Protein AF-0000000076978842 (afdb_homodimer)

Organism: Strigamia maritima (NCBI:txid126957)

Secondary structure (DSSP, 8-state):
-TTEEEEE-SSEEEEE-TT------TTPBPPSS-EEEEEEPPPTTEEEEEEEE-TTT-EEEBSB-SS--TT------SEEE-TT-EESSSS---EE-BS----EEE--SSEEEEEE--SS--B--EEEEEEEEEEPP-/-TTEEEEE-SSEEEEE-TT--S---TTPBPPSS-EEEEEEPPPTTEEEEEEEE-TTT-EEEBSB-SS--TT------SEEE-TT-EESSSS---EE-BS----EEE--SSEEEEEE--SS--B--EEEEEEEEEEPP-

Foldseek 3Di:
DPQAPAEAEDQKDKDWDPPLPLPPPQLDWDDAFDKGKHFYDDDPQFQKKKKFADPPRWWAAFQEASPDDPPDDRPLQFWKFAPQKDAVDDDDDRTDHGTDDGIIMHRDPPGMMITGHHHDIGTDSTTMIMMHTHGDDD/DPQAPAEAEDQKDKDWDPPLPLPPPQLDWDDAFDKGKHFYDDDPQFQKKKKFADPPRWWAAFQEASPDDPPDDRPLQFWKFAPQKDAVDDDDDRTDHGTDDGIIMHRDPPGMMIGGHHHDIGTDSTTMIMMHTHGDDD

Radius of gyration: 18.62 Å; Cα contacts (8 Å, |Δi|>4): 747; chains: 2; bounding box: 42×53×45 Å

Solvent-accessible surface area (backbone atoms only — not comparable to full-atom values): 14654 Å² total; per-residue (Å²): 113,81,43,38,82,38,77,40,74,57,57,55,54,75,48,66,51,80,87,39,58,79,62,81,52,74,82,30,65,36,75,61,61,40,65,32,12,40,32,40,48,77,50,91,68,42,51,30,36,34,37,30,62,37,90,85,78,36,47,45,22,23,36,26,68,74,75,59,50,95,80,64,72,76,80,50,58,22,23,42,33,33,55,66,24,40,37,87,52,88,69,75,48,41,71,44,40,30,64,69,69,70,63,31,40,21,52,42,24,44,45,54,36,35,41,36,21,40,88,66,85,32,14,14,48,33,38,30,31,30,38,35,54,32,63,52,81,129,114,82,43,38,80,38,79,40,73,56,60,56,53,75,48,65,51,80,86,39,58,79,64,77,54,78,81,30,66,36,76,61,62,40,65,30,12,40,30,39,48,76,49,90,66,41,52,31,38,35,36,30,63,36,91,86,77,36,46,44,22,23,36,26,68,75,73,62,51,96,82,63,74,73,80,51,60,22,24,42,33,35,56,65,24,41,37,88,54,88,69,72,47,40,71,42,39,30,64,70,68,68,63,32,40,22,52,42,24,44,44,52,36,36,42,36,22,39,87,67,84,31,15,16,54,32,39,30,30,29,37,36,55,32,64,52,81,129

Nearest PDB structures (foldseek):
  2qqo-assembly3_A  TM=7.251E-01  e=6.998E-05  Homo sapiens
  2qql-assembly1_A  TM=6.660E-01  e=9.804E-05  Homo sapiens
  2qqo-assembly3_B  TM=6.583E-01  e=1.719E-04  Homo sapiens
  7f56-assembly1_E  TM=6.724E-01  e=3.994E-04  Rattus norvegicus
  7f57-assembly1_E  TM=6.443E-01  e=6.621E-04  Rattus norvegicus

Sequence (276 aa):
PSGCLQYHRSITGTLQSFNTDQTANTNVTYPLRLNYGICIRQGYGFCSVQYSLSPDNGYFQMDSLINATENATISCDDSLIIPKASPQTTTSEDRYCGTNFPVITSPAHPFAVYVTSDDDPQGGRGFRLNFLQMPCRQPSGCLQYHRSITGTLQSFNTDQTANTNVTYPLRLNYGICIRQGYGFCSVQYSLSPDNGYFQMDSLINATENATISCDDSLIIPKASPQTTTSEDRYCGTNFPVITSPAHPFAVYVTSDDDPQGGRGFRLNFLQMPCRQ

InterPro domains:
  IPR000859 CUB domain [PS01180] (4-134)
  IPR035914 Spermadhesin, CUB domain superfamily [G3DSA:2.60.120.290] (1-132)
  IPR035914 Spermadhesin, CUB domain superfamily [SSF49854] (3-136)
  IPR058698 CUB domain, metazoa [PF26080] (1-133)

pLDDT: mean 83.33, std 15.29, range [45.16, 98.25]

Structure (mmCIF, N/CA/C/O backbone):
data_AF-0000000076978842-model_v1
#
loop_
_entity.id
_entity.type
_entity.pdbx_description
1 polymer 'CUB domain-containing protein'
#
loop_
_atom_site.group_PDB
_atom_site.id
_atom_site.type_symbol
_atom_site.label_atom_id
_atom_site.label_alt_id
_atom_site.label_comp_id
_atom_site.label_asym_id
_atom_site.label_entity_id
_atom_site.label_seq_id
_atom_site.pdbx_PDB_ins_code
_atom_site.Cartn_x
_atom_site.Cartn_y
_atom_site.Cartn_z
_atom_site.occupancy
_atom_site.B_iso_or_equiv
_atom_site.auth_seq_id
_atom_site.auth_comp_id
_atom_site.auth_asym_id
_atom_site.auth_atom_id
_atom_site.pdbx_PDB_model_num
ATOM 1 N N . PRO A 1 1 ? 14.812 3.115 3.547 1 55.88 1 PRO A N 1
ATOM 2 C CA . PRO A 1 1 ? 14.789 2.58 2.184 1 55.88 1 PRO A CA 1
ATOM 3 C C . PRO A 1 1 ? 14.352 3.615 1.149 1 55.88 1 PRO A C 1
ATOM 5 O O . PRO A 1 1 ? 13.633 4.559 1.481 1 55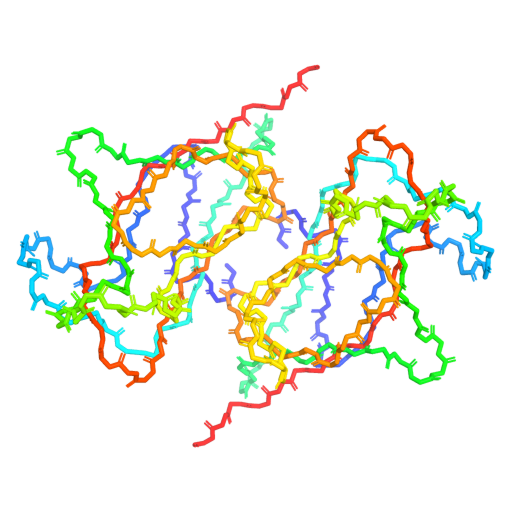.88 1 PRO A O 1
ATOM 8 N N . SER A 1 2 ? 14.711 3.611 -0.014 1 67.75 2 SER A N 1
ATOM 9 C CA . SER A 1 2 ? 14.344 4.578 -1.045 1 67.75 2 SER A CA 1
ATOM 10 C C . SER A 1 2 ? 12.836 4.695 -1.185 1 67.75 2 SER A C 1
ATOM 12 O O . SER A 1 2 ? 12.125 3.688 -1.174 1 67.75 2 SER A O 1
ATOM 14 N N . GLY A 1 3 ? 12.281 5.934 -1.049 1 77.44 3 GLY A N 1
ATOM 15 C CA . GLY A 1 3 ? 10.875 6.262 -1.243 1 77.44 3 GLY A CA 1
ATOM 16 C C . GLY A 1 3 ? 10.148 6.559 0.054 1 77.44 3 GLY A C 1
ATOM 17 O O . GLY A 1 3 ? 9.055 7.125 0.043 1 77.44 3 GLY A O 1
ATOM 18 N N . CYS A 1 4 ? 10.859 6.129 1.166 1 88 4 CYS A N 1
ATOM 19 C CA . CYS A 1 4 ? 10.281 6.48 2.461 1 88 4 CYS A CA 1
ATOM 20 C C . CYS A 1 4 ? 10.766 7.852 2.916 1 88 4 CYS A C 1
ATOM 22 O O . CYS A 1 4 ? 11.836 7.977 3.504 1 88 4 CYS A O 1
ATOM 24 N N . LEU A 1 5 ? 9.945 8.805 2.746 1 89.94 5 LEU A N 1
ATOM 25 C CA . LEU A 1 5 ? 10.344 10.156 3.148 1 89.94 5 LEU A CA 1
ATOM 26 C C . LEU A 1 5 ? 10.445 10.258 4.664 1 89.94 5 LEU A C 1
ATOM 28 O O . LEU A 1 5 ? 11.133 11.133 5.188 1 89.94 5 LEU A O 1
ATOM 32 N N . GLN A 1 6 ? 9.648 9.461 5.289 1 90.75 6 GLN A N 1
ATOM 33 C CA . GLN A 1 6 ? 9.742 9.281 6.734 1 90.75 6 GLN A CA 1
ATOM 34 C C . GLN A 1 6 ? 9.977 7.82 7.102 1 90.75 6 GLN A C 1
ATOM 36 O O . GLN A 1 6 ? 9.398 6.922 6.48 1 90.75 6 GLN A O 1
ATOM 41 N N . TYR A 1 7 ? 10.867 7.648 8.148 1 93.75 7 TYR A N 1
ATOM 42 C CA . TYR A 1 7 ? 11.133 6.301 8.633 1 93.75 7 TYR A CA 1
ATOM 43 C C . TYR A 1 7 ? 11.148 6.266 10.156 1 93.75 7 TYR A C 1
ATOM 45 O O . TYR A 1 7 ? 12.039 6.832 10.797 1 93.75 7 TYR A O 1
ATOM 53 N N . HIS A 1 8 ? 10.211 5.535 10.68 1 95.69 8 HIS A N 1
ATOM 54 C CA . HIS A 1 8 ? 10.086 5.434 12.125 1 95.69 8 HIS A CA 1
ATOM 55 C C . HIS A 1 8 ? 10.68 4.125 12.641 1 95.69 8 HIS A C 1
ATOM 57 O O . HIS A 1 8 ? 10.43 3.061 12.078 1 95.69 8 HIS A O 1
ATOM 63 N N . ARG A 1 9 ? 11.305 4.172 13.75 1 95.69 9 ARG A N 1
ATOM 64 C CA . ARG A 1 9 ? 11.969 2.979 14.258 1 95.69 9 ARG A CA 1
ATOM 65 C C . ARG A 1 9 ? 11.328 2.51 15.562 1 95.69 9 ARG A C 1
ATOM 67 O O . ARG A 1 9 ? 11.555 1.382 16 1 95.69 9 ARG A O 1
ATOM 74 N N . SER A 1 10 ? 10.555 3.412 16.125 1 96.69 10 SER A N 1
ATOM 75 C CA . SER A 1 10 ? 9.898 3.078 17.391 1 96.69 10 SER A CA 1
ATOM 76 C C . SER A 1 10 ? 8.664 2.217 17.172 1 96.69 10 SER A C 1
ATOM 78 O O . SER A 1 10 ? 8.117 2.182 16.062 1 96.69 10 SER A O 1
ATOM 80 N N . ILE A 1 11 ? 8.25 1.546 18.25 1 97.56 11 ILE A N 1
ATOM 81 C CA . ILE A 1 11 ? 7.074 0.686 18.141 1 97.56 11 ILE A CA 1
ATOM 82 C C . ILE A 1 11 ? 5.809 1.534 18.203 1 97.56 11 ILE A C 1
ATOM 84 O O . ILE A 1 11 ? 4.715 1.052 17.891 1 97.56 11 ILE A O 1
ATOM 88 N N . THR A 1 12 ? 5.961 2.715 18.766 1 97.5 12 THR A N 1
ATOM 89 C CA . THR A 1 12 ? 4.867 3.678 18.781 1 97.5 12 THR A CA 1
ATOM 90 C C . THR A 1 12 ? 5.367 5.074 18.422 1 97.5 12 THR A C 1
ATOM 92 O O . THR A 1 12 ? 6.566 5.352 18.5 1 97.5 12 THR A O 1
ATOM 95 N N . GLY A 1 13 ? 4.488 5.879 17.906 1 96.5 13 GLY A N 1
ATOM 96 C CA . GLY A 1 13 ? 4.855 7.242 17.562 1 96.5 13 GLY A CA 1
ATOM 97 C C . GLY A 1 13 ? 3.762 7.984 16.812 1 96.5 13 GLY A C 1
ATOM 98 O O . GLY A 1 13 ? 2.58 7.66 16.953 1 96.5 13 GLY A O 1
ATOM 99 N N . THR A 1 14 ? 4.16 9.062 16.188 1 94.5 14 THR A N 1
ATOM 100 C CA . THR A 1 14 ? 3.238 9.914 15.453 1 94.5 14 THR A CA 1
ATOM 101 C C . THR A 1 14 ? 3.639 10 13.984 1 94.5 14 THR A C 1
ATOM 103 O O . THR A 1 14 ? 4.816 10.18 13.664 1 94.5 14 THR A O 1
ATOM 106 N N . LEU A 1 15 ? 2.656 9.789 13.109 1 94.62 15 LEU A N 1
ATOM 107 C CA . LEU A 1 15 ? 2.822 10.047 11.688 1 94.62 15 LEU A CA 1
ATOM 108 C C . LEU A 1 15 ? 2.23 11.398 11.305 1 94.62 15 LEU A C 1
ATOM 110 O O . LEU A 1 15 ? 1.115 11.734 11.711 1 94.62 15 LEU A O 1
ATOM 114 N N . GLN A 1 16 ? 2.975 12.078 10.531 1 92 16 GLN A N 1
ATOM 115 C CA . GLN A 1 16 ? 2.475 13.383 10.102 1 92 16 GLN A CA 1
ATOM 116 C C . GLN A 1 16 ? 2.768 13.625 8.625 1 92 16 GLN A C 1
ATOM 118 O O . GLN A 1 16 ? 3.855 13.305 8.141 1 92 16 GLN A O 1
ATOM 123 N N . SER A 1 17 ? 1.745 14.156 7.961 1 91.75 17 SER A N 1
ATOM 124 C CA . SER A 1 17 ? 1.996 14.562 6.582 1 91.75 17 SER A CA 1
ATOM 125 C C . SER A 1 17 ? 2.859 15.82 6.52 1 91.75 17 SER A C 1
ATOM 127 O O . SER A 1 17 ? 3.09 16.469 7.539 1 91.75 17 SER A O 1
ATOM 129 N N . PHE A 1 18 ? 3.43 16.078 5.25 1 79.38 18 PHE A N 1
ATOM 130 C CA . PHE A 1 18 ? 4.23 17.281 5.07 1 79.38 18 PHE A CA 1
ATOM 131 C C . PHE A 1 18 ? 3.354 18.531 5.145 1 79.38 18 PHE A C 1
ATOM 133 O O . PHE A 1 18 ? 2.164 18.469 4.832 1 79.38 18 PHE A O 1
ATOM 140 N N . ASN A 1 19 ? 4.125 19.766 5.363 1 61.84 19 ASN A N 1
ATOM 141 C CA . ASN A 1 19 ? 3.705 21.156 5.27 1 61.84 19 ASN A CA 1
ATOM 142 C C . ASN A 1 19 ? 2.506 21.453 6.172 1 61.84 19 ASN A C 1
ATOM 144 O O . ASN A 1 19 ? 1.794 22.438 5.965 1 61.84 19 ASN A O 1
ATOM 148 N N . THR A 1 20 ? 2.172 20.438 6.832 1 55.78 20 THR A N 1
ATOM 149 C CA . THR A 1 20 ? 1.006 20.828 7.617 1 55.78 20 THR A CA 1
ATOM 150 C C . THR A 1 20 ? 1.394 21.812 8.703 1 55.78 20 THR A C 1
ATOM 152 O O . THR A 1 20 ? 2.176 21.5 9.602 1 55.78 20 THR A O 1
ATOM 155 N N . ASP A 1 21 ? 1.592 23 8.195 1 55.72 21 ASP A N 1
ATOM 156 C CA . ASP A 1 21 ? 1.629 23.984 9.273 1 55.72 21 ASP A CA 1
ATOM 157 C C . ASP A 1 21 ? 0.464 23.781 10.242 1 55.72 21 ASP A C 1
ATOM 159 O O . ASP A 1 21 ? -0.682 23.625 9.82 1 55.72 21 ASP A O 1
ATOM 163 N N . GLN A 1 22 ? 0.837 23.141 11.289 1 54.31 22 GLN A N 1
ATOM 164 C CA . GLN A 1 22 ? -0.079 22.875 12.391 1 54.31 22 GLN A CA 1
ATOM 165 C C . GLN A 1 22 ? -1.112 23.984 12.531 1 54.31 22 GLN A C 1
ATOM 167 O O . GLN A 1 22 ? -2.049 23.875 13.328 1 54.31 22 GLN A O 1
ATOM 172 N N . THR A 1 23 ? -0.847 24.953 11.727 1 55.22 23 THR A N 1
ATOM 173 C CA . THR A 1 23 ? -1.855 25.938 12.102 1 55.22 23 THR A CA 1
ATOM 174 C C . THR A 1 23 ? -3.223 25.547 11.547 1 55.22 23 THR A C 1
ATOM 176 O O . THR A 1 23 ? -3.318 24.969 10.461 1 55.22 23 THR A O 1
ATOM 179 N N . ALA A 1 24 ? -4.109 25.328 12.453 1 54.69 24 ALA A N 1
ATOM 180 C CA . ALA A 1 24 ? -5.512 24.922 12.5 1 54.69 24 ALA A CA 1
ATOM 181 C C . ALA A 1 24 ? -6.309 25.578 11.383 1 54.69 24 ALA A C 1
ATOM 183 O O . ALA A 1 24 ? -7.539 25.641 11.438 1 54.69 24 ALA A O 1
ATOM 184 N N . ASN A 1 25 ? -5.559 26.172 10.359 1 55.47 25 ASN A N 1
ATOM 185 C CA . ASN A 1 25 ? -6.543 26.797 9.477 1 55.47 25 ASN A CA 1
ATOM 186 C C . ASN A 1 25 ? -7.117 25.797 8.484 1 55.47 25 ASN A C 1
ATOM 188 O O . ASN A 1 25 ? -6.375 25.172 7.727 1 55.47 25 ASN A O 1
ATOM 192 N N . THR A 1 26 ? -8.297 25.375 8.664 1 56.69 26 THR A N 1
ATOM 193 C CA . THR A 1 26 ? -9.125 24.469 7.887 1 56.69 26 THR A CA 1
ATOM 194 C C . THR A 1 26 ? -9.227 24.922 6.434 1 56.69 26 THR A C 1
ATOM 196 O O . THR A 1 26 ? -9.656 24.156 5.566 1 56.69 26 THR A O 1
ATOM 199 N N . ASN A 1 27 ? -8.805 26.078 6.168 1 64 27 ASN A N 1
ATOM 200 C CA . ASN A 1 27 ? -9.008 26.594 4.82 1 64 27 ASN A CA 1
ATOM 201 C C . ASN A 1 27 ? -7.707 26.594 4.023 1 64 27 ASN A C 1
ATOM 203 O O . ASN A 1 27 ? -7.516 27.438 3.135 1 64 27 ASN A O 1
ATOM 207 N N . VAL A 1 28 ? -6.93 25.75 4.375 1 74.94 28 VAL A N 1
ATOM 208 C CA . VAL A 1 28 ? -5.66 25.75 3.66 1 74.94 28 VAL A CA 1
ATOM 209 C C . VAL A 1 28 ? -5.668 24.672 2.582 1 74.94 28 VAL A C 1
ATOM 211 O O . VAL A 1 28 ? -6.359 23.656 2.717 1 74.94 28 VAL A O 1
ATOM 214 N N . THR A 1 29 ? -5.023 25.016 1.491 1 82.44 29 THR A N 1
ATOM 215 C CA . THR A 1 29 ? -4.859 24.062 0.397 1 82.44 29 THR A CA 1
ATOM 216 C C . THR A 1 29 ? -3.752 23.062 0.71 1 82.44 29 THR A C 1
ATOM 218 O O . THR A 1 29 ? -2.691 23.438 1.212 1 82.44 29 THR A O 1
ATOM 221 N N . TYR A 1 30 ? -4.055 21.891 0.478 1 87.38 30 TYR A N 1
ATOM 222 C CA . TYR A 1 30 ? -3.041 20.844 0.658 1 87.38 30 TYR A CA 1
ATOM 223 C C . TYR A 1 30 ? -2.01 20.891 -0.465 1 87.38 30 TYR A C 1
ATOM 225 O O . TYR A 1 30 ? -2.354 21.141 -1.622 1 87.38 30 TYR A O 1
ATOM 233 N N . PRO A 1 31 ? -0.677 20.672 -0.107 1 88.19 31 PRO A N 1
ATOM 234 C CA . PRO A 1 31 ? 0.344 20.688 -1.157 1 88.19 31 PRO A CA 1
ATOM 235 C C . PRO A 1 31 ? 0.015 19.75 -2.312 1 88.19 31 PRO A C 1
ATOM 237 O O . PRO A 1 31 ? -0.596 18.688 -2.102 1 88.19 31 PRO A O 1
ATOM 240 N N . LEU A 1 32 ? 0.424 20.125 -3.467 1 87.88 32 LEU A N 1
ATOM 241 C CA . LEU A 1 32 ? 0.065 19.406 -4.684 1 87.88 32 LEU A CA 1
ATOM 242 C C . LEU A 1 32 ? 1.151 18.406 -5.059 1 87.88 32 LEU A C 1
ATOM 244 O O . LEU A 1 32 ? 2.312 18.562 -4.676 1 87.88 32 LEU A O 1
ATOM 248 N N . ARG A 1 33 ? 0.743 17.344 -5.703 1 89.69 33 ARG A N 1
ATOM 249 C CA . ARG A 1 33 ? 1.6 16.375 -6.383 1 89.69 33 ARG A CA 1
ATOM 250 C C . ARG A 1 33 ? 2.527 15.68 -5.398 1 89.69 33 ARG A C 1
ATOM 252 O O . ARG A 1 33 ? 3.719 15.516 -5.664 1 89.69 33 ARG A O 1
ATOM 259 N N . LEU A 1 34 ? 2.021 15.445 -4.246 1 90.44 34 LEU A N 1
ATOM 260 C CA . LEU A 1 34 ? 2.787 14.648 -3.291 1 90.44 34 LEU A CA 1
ATOM 261 C C . LEU A 1 34 ? 2.664 13.164 -3.602 1 90.44 34 LEU A C 1
ATOM 263 O O . LEU A 1 34 ? 1.611 12.703 -4.051 1 90.44 34 LEU A O 1
ATOM 267 N N . ASN A 1 35 ? 3.732 12.453 -3.459 1 91.12 35 ASN A N 1
ATOM 268 C CA . ASN A 1 35 ? 3.828 11 -3.619 1 91.12 35 ASN A CA 1
ATOM 269 C C . ASN A 1 35 ? 4.988 10.422 -2.814 1 91.12 35 ASN A C 1
ATOM 271 O O . ASN A 1 35 ? 6.129 10.422 -3.281 1 91.12 35 ASN A O 1
ATOM 275 N N . TYR A 1 36 ? 4.652 9.961 -1.671 1 92.88 36 TYR A N 1
ATOM 276 C CA . TYR A 1 36 ? 5.715 9.43 -0.825 1 92.88 36 TYR A CA 1
ATOM 277 C C . TYR A 1 36 ? 5.164 8.414 0.173 1 92.88 36 TYR A C 1
ATOM 279 O O . TYR A 1 36 ? 3.953 8.352 0.394 1 92.88 36 TYR A O 1
ATOM 287 N N . GLY A 1 37 ? 6.098 7.672 0.734 1 94.5 37 GLY A N 1
ATOM 288 C CA . GLY A 1 37 ? 5.746 6.707 1.766 1 94.5 37 GLY A CA 1
ATOM 289 C C . GLY A 1 37 ? 6.293 7.074 3.133 1 94.5 37 GLY A C 1
ATOM 290 O O . GLY A 1 37 ? 7.289 7.793 3.24 1 94.5 37 GLY A O 1
ATOM 291 N N . ILE A 1 38 ? 5.562 6.711 4.055 1 95.69 38 ILE A N 1
ATOM 292 C CA . ILE A 1 38 ? 6.027 6.691 5.438 1 95.69 38 ILE A CA 1
ATOM 293 C C . ILE A 1 38 ? 6.219 5.246 5.895 1 95.69 38 ILE A C 1
ATOM 295 O O . ILE A 1 38 ? 5.273 4.453 5.887 1 95.69 38 ILE A O 1
ATOM 299 N N . CYS A 1 39 ? 7.383 4.973 6.277 1 95.25 39 CYS A N 1
ATOM 300 C CA . CYS A 1 39 ? 7.719 3.596 6.621 1 95.25 39 CYS A CA 1
ATOM 301 C C . CYS A 1 39 ? 7.977 3.451 8.117 1 95.25 39 CYS A C 1
ATOM 303 O O . CYS A 1 39 ? 8.445 4.387 8.758 1 95.25 39 CYS A O 1
ATOM 305 N N . ILE A 1 40 ? 7.609 2.332 8.617 1 95.75 40 ILE A N 1
ATOM 306 C CA . ILE A 1 40 ? 7.824 1.983 10.016 1 95.75 40 ILE A CA 1
ATOM 307 C C . ILE A 1 40 ? 8.633 0.693 10.109 1 95.75 40 ILE A C 1
ATOM 309 O O . ILE A 1 40 ? 8.258 -0.327 9.523 1 95.75 40 ILE A O 1
ATOM 313 N N . ARG A 1 41 ? 9.703 0.777 10.82 1 94.31 41 ARG A N 1
ATOM 314 C CA . ARG A 1 41 ? 10.461 -0.443 11.07 1 94.31 41 ARG A CA 1
ATOM 315 C C . ARG A 1 41 ? 9.672 -1.417 11.93 1 94.31 41 ARG A C 1
ATOM 317 O O . ARG A 1 41 ? 9.195 -1.054 13.016 1 94.31 41 ARG A O 1
ATOM 324 N N . GLN A 1 42 ? 9.562 -2.592 11.453 1 94.12 42 GLN A N 1
ATOM 325 C CA . GLN A 1 42 ? 8.859 -3.6 12.242 1 94.12 42 GLN A CA 1
ATOM 326 C C . GLN A 1 42 ? 9.703 -4.059 13.422 1 94.12 42 GLN A C 1
ATOM 328 O O . GLN A 1 42 ? 10.836 -4.512 13.242 1 94.12 42 GLN A O 1
ATOM 333 N N . GLY A 1 43 ? 9.094 -3.92 14.578 1 94.56 43 GLY A N 1
ATOM 334 C CA . GLY A 1 43 ? 9.734 -4.496 15.75 1 94.56 43 GLY A CA 1
ATOM 335 C C . GLY A 1 43 ? 9.609 -6.004 15.82 1 94.56 43 GLY A C 1
ATOM 336 O O . GLY A 1 43 ? 8.688 -6.582 15.234 1 94.56 43 GLY A O 1
ATOM 337 N N . TYR A 1 44 ? 10.578 -6.594 16.516 1 93.25 44 TYR A N 1
ATOM 338 C CA . TYR A 1 44 ? 10.469 -8.031 16.734 1 93.25 44 TYR A CA 1
ATOM 339 C C . TYR A 1 44 ? 9.203 -8.383 17.5 1 93.25 44 TYR A C 1
ATOM 341 O O . TYR A 1 44 ? 8.883 -7.742 18.516 1 93.25 44 TYR A O 1
ATOM 349 N N . GLY A 1 45 ? 8.477 -9.32 17.031 1 93.94 45 GLY A N 1
ATOM 350 C CA . GLY A 1 45 ? 7.289 -9.805 17.719 1 93.94 45 GLY A CA 1
ATOM 351 C C . GLY A 1 45 ? 6.051 -8.977 17.422 1 93.94 45 GLY A C 1
ATOM 352 O O . GLY A 1 45 ? 4.992 -9.203 18.016 1 93.94 45 GLY A O 1
ATOM 353 N N . PHE A 1 46 ? 6.152 -8.047 16.609 1 95.5 46 PHE A N 1
ATOM 354 C CA . PHE A 1 46 ? 5.008 -7.223 16.234 1 95.5 46 PHE A CA 1
ATOM 355 C C . PHE A 1 46 ? 4.535 -7.551 14.82 1 95.5 46 PHE A C 1
ATOM 357 O O . PHE A 1 46 ? 5.352 -7.73 13.914 1 95.5 46 PHE A O 1
ATOM 364 N N . CYS A 1 47 ? 3.154 -7.617 14.555 1 93.19 47 CYS A N 1
ATOM 365 C CA . CYS A 1 47 ? 2.684 -8.18 13.297 1 93.19 47 CYS A CA 1
ATOM 366 C C . CYS A 1 47 ? 1.656 -7.258 12.641 1 93.19 47 CYS A C 1
ATOM 368 O O . CYS A 1 47 ? 1.175 -7.539 11.547 1 93.19 47 CYS A O 1
ATOM 370 N N . SER A 1 48 ? 1.286 -6.188 13.289 1 95.06 48 SER A N 1
ATOM 371 C CA . SER A 1 48 ? 0.367 -5.211 12.711 1 95.06 48 SER A CA 1
ATOM 372 C C . SER A 1 48 ? 0.581 -3.826 13.312 1 95.06 48 SER A C 1
ATOM 374 O O . SER A 1 48 ? 1.327 -3.672 14.281 1 95.06 48 SER A O 1
ATOM 376 N N . VAL A 1 49 ? 0.032 -2.836 12.625 1 96.69 49 VAL A N 1
ATOM 377 C CA . VAL A 1 49 ? 0.107 -1.461 13.109 1 96.69 49 VAL A CA 1
ATOM 378 C C . VAL A 1 49 ? -1.3 -0.879 13.227 1 96.69 49 VAL A C 1
ATOM 380 O O . VAL A 1 49 ? -2.123 -1.035 12.328 1 96.69 49 VAL A O 1
ATOM 383 N N . GLN A 1 50 ? -1.569 -0.317 14.352 1 96.69 50 GLN A N 1
ATOM 384 C CA . GLN A 1 50 ? -2.801 0.443 14.547 1 96.69 50 GLN A CA 1
ATOM 385 C C . GLN A 1 50 ? -2.562 1.937 14.344 1 96.69 50 GLN A C 1
ATOM 387 O O . GLN A 1 50 ? -1.563 2.48 14.82 1 96.69 50 GLN A O 1
ATOM 392 N N . TYR A 1 51 ? -3.416 2.557 13.586 1 96.75 51 TYR A N 1
ATOM 393 C CA . TYR A 1 51 ? -3.402 3.996 13.352 1 96.75 51 TYR A CA 1
ATOM 394 C C . TYR A 1 51 ? -4.641 4.66 13.938 1 96.75 51 TYR A C 1
ATOM 396 O O . TYR A 1 51 ? -5.75 4.129 13.828 1 96.75 51 TYR A O 1
ATOM 404 N N . SER A 1 52 ? -4.434 5.777 14.539 1 96.25 52 SER A N 1
ATOM 405 C CA . SER A 1 52 ? -5.555 6.473 15.156 1 96.25 52 SER A CA 1
ATOM 406 C C . SER A 1 52 ? -5.262 7.961 15.32 1 96.25 52 SER A C 1
ATOM 408 O O . SER A 1 52 ? -4.105 8.383 15.281 1 96.25 52 SER A O 1
ATOM 410 N N . LEU A 1 53 ? -6.387 8.656 15.453 1 95 53 LEU A N 1
ATOM 411 C CA . LEU A 1 53 ? -6.219 10.062 15.797 1 95 53 LEU A CA 1
ATOM 412 C C . LEU A 1 53 ? -5.77 10.227 17.25 1 95 53 LEU A C 1
ATOM 414 O O . LEU A 1 53 ? -6.305 9.562 18.141 1 95 53 LEU A O 1
ATOM 418 N N . SER A 1 54 ? -4.668 11.031 17.359 1 87.88 54 SER A N 1
ATOM 419 C CA . SER A 1 54 ? -4.316 11.359 18.734 1 87.88 54 SER A CA 1
ATOM 420 C C . SER A 1 54 ? -5.422 12.172 19.406 1 87.88 54 SER A C 1
ATOM 422 O O . SER A 1 54 ? -5.961 13.109 18.828 1 87.88 54 SER A O 1
ATOM 424 N N . PRO A 1 55 ? -5.707 11.828 20.656 1 86 55 PRO A N 1
ATOM 425 C CA . PRO A 1 55 ? -6.734 12.594 21.359 1 86 55 PRO A CA 1
ATOM 426 C C . PRO A 1 55 ? -6.32 14.039 21.625 1 86 55 PRO A C 1
ATOM 428 O O . PRO A 1 55 ? -7.176 14.922 21.734 1 86 55 PRO A O 1
ATOM 431 N N . ASP A 1 56 ? -5.074 14.289 21.656 1 87.19 56 ASP A N 1
ATOM 432 C CA . ASP A 1 56 ? -4.578 15.594 22.078 1 87.19 56 ASP A CA 1
ATOM 433 C C . ASP A 1 56 ? -4.422 16.531 20.875 1 87.19 56 ASP A C 1
ATOM 435 O O . ASP A 1 56 ? -4.883 17.672 20.906 1 87.19 56 ASP A O 1
ATOM 439 N N . ASN A 1 57 ? -3.789 16.062 19.844 1 87.38 57 ASN A N 1
ATOM 440 C CA . ASN A 1 57 ? -3.447 16.969 18.766 1 87.38 57 ASN A CA 1
ATOM 441 C C . ASN A 1 57 ? -3.594 16.312 17.391 1 87.38 57 ASN A C 1
ATOM 443 O O . ASN A 1 57 ? -3.049 16.797 16.406 1 87.38 57 ASN A O 1
ATOM 447 N N . GLY A 1 58 ? -4.355 15.273 17.438 1 91.56 58 GLY A N 1
ATOM 448 C CA . GLY A 1 58 ? -4.543 14.586 16.172 1 91.56 58 GLY A CA 1
ATOM 449 C C . GLY A 1 58 ? -5.504 15.297 15.234 1 91.56 58 GLY A C 1
ATOM 450 O O . GLY A 1 58 ? -6.445 15.953 15.688 1 91.56 58 GLY A O 1
ATOM 451 N N . TYR A 1 59 ? -5.305 15.141 13.891 1 90.69 59 TYR A N 1
ATOM 452 C CA . TYR A 1 59 ? -6.227 15.648 12.883 1 90.69 59 TYR A CA 1
ATOM 453 C C . TYR A 1 59 ? -6.082 14.883 11.578 1 90.69 59 TYR A C 1
ATOM 455 O O . TYR A 1 59 ? -5.051 14.25 11.328 1 90.69 59 TYR A O 1
ATOM 463 N N . PHE A 1 60 ? -7.117 14.953 10.859 1 91.81 60 PHE A N 1
ATOM 464 C CA . PHE A 1 60 ? -7.176 14.352 9.539 1 91.81 60 PHE A CA 1
ATOM 465 C C . PHE A 1 60 ? -8.055 15.18 8.602 1 91.81 60 PHE A C 1
ATOM 467 O O . PHE A 1 60 ? -9.25 15.359 8.867 1 91.81 60 PHE A O 1
ATOM 474 N N . GLN A 1 61 ? -7.414 15.688 7.602 1 90.12 61 GLN A N 1
ATOM 475 C CA . GLN A 1 61 ? -8.125 16.438 6.578 1 90.12 61 GLN A CA 1
ATOM 476 C C . GLN A 1 61 ? -7.441 16.312 5.223 1 90.12 61 GLN A C 1
ATOM 478 O O . GLN A 1 61 ? -6.504 17.062 4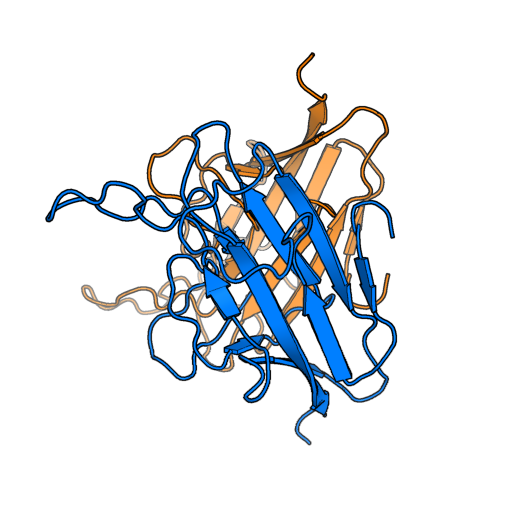.918 1 90.12 61 GLN A O 1
ATOM 483 N N . MET A 1 62 ? -7.918 15.398 4.504 1 89.44 62 MET A N 1
ATOM 484 C CA . MET A 1 62 ? -7.379 15.156 3.17 1 89.44 62 MET A CA 1
ATOM 485 C C . MET A 1 62 ? -8.469 15.281 2.107 1 89.44 62 MET A C 1
ATOM 487 O O . MET A 1 62 ? -9.484 14.594 2.172 1 89.44 62 MET A O 1
ATOM 491 N N . ASP A 1 63 ? -8.227 16.031 1.124 1 87.38 63 ASP A N 1
ATOM 492 C CA . ASP A 1 63 ? -9.172 16.234 0.029 1 87.38 63 ASP A CA 1
ATOM 493 C C . ASP A 1 63 ? -10.5 16.781 0.542 1 87.38 63 ASP A C 1
ATOM 495 O O . ASP A 1 63 ? -11.57 16.25 0.217 1 87.38 63 ASP A O 1
ATOM 499 N N . SER A 1 64 ? -10.391 17.672 1.442 1 75.94 64 SER A N 1
ATOM 500 C CA . SER A 1 64 ? -11.609 18.266 1.981 1 75.94 64 SER A CA 1
ATOM 501 C C . SER A 1 64 ? -12.172 19.312 1.038 1 75.94 64 SER A C 1
ATOM 503 O O . SER A 1 64 ? -11.422 19.984 0.317 1 75.94 64 SER A O 1
ATOM 505 N N . LEU A 1 65 ? -13.484 19.141 0.814 1 63.66 65 LEU A N 1
ATOM 506 C CA . LEU A 1 65 ? -14.148 20.078 -0.084 1 63.66 65 LEU A CA 1
ATOM 507 C C . LEU A 1 65 ? -13.969 21.516 0.397 1 63.66 65 LEU A C 1
ATOM 509 O O . LEU A 1 65 ? -14.203 21.812 1.569 1 63.66 65 LEU A O 1
ATOM 513 N N . ILE A 1 66 ? -13.047 22.375 -0.028 1 56 66 ILE A N 1
ATOM 514 C CA . ILE A 1 66 ? -13.031 23.812 0.291 1 56 66 ILE A CA 1
ATOM 515 C C . ILE A 1 66 ? -14.367 24.438 -0.094 1 56 66 ILE A C 1
ATOM 517 O O . ILE A 1 66 ? -14.906 25.266 0.647 1 56 66 ILE A O 1
ATOM 521 N N . ASN A 1 67 ? -14.844 24.016 -1.376 1 50.72 67 ASN A N 1
ATOM 522 C CA . ASN A 1 67 ? -16.062 24.688 -1.826 1 50.72 67 ASN A CA 1
ATOM 523 C C . ASN A 1 67 ? -17.203 23.688 -2.016 1 50.72 67 ASN A C 1
ATOM 525 O O . ASN A 1 67 ? -17.672 23.5 -3.137 1 50.72 67 ASN A O 1
ATOM 529 N N . ALA A 1 68 ? -17.234 22.906 -1.091 1 48.19 68 ALA A N 1
ATOM 530 C CA . ALA A 1 68 ? -18.156 21.781 -1.285 1 48.19 68 ALA A CA 1
ATOM 531 C C . ALA A 1 68 ? -19.547 22.266 -1.647 1 48.19 68 ALA A C 1
ATOM 533 O O . ALA A 1 68 ? -20.156 23.062 -0.912 1 48.19 68 ALA A O 1
ATOM 534 N N . THR A 1 69 ? -19.703 22.406 -2.844 1 47.38 69 THR A N 1
ATOM 535 C CA . THR A 1 69 ? -21.125 22.359 -3.141 1 47.38 69 THR A CA 1
ATOM 536 C C . THR A 1 69 ? -21.734 21.031 -2.68 1 47.38 69 THR A C 1
ATOM 538 O O . THR A 1 69 ? -21.016 20.016 -2.592 1 47.38 69 THR A O 1
ATOM 541 N N . GLU A 1 70 ? -22.906 21.016 -2.115 1 46.78 70 GLU A N 1
ATOM 542 C CA . GLU A 1 70 ? -23.734 19.984 -1.487 1 46.78 70 GLU A CA 1
ATOM 543 C C . GLU A 1 70 ? -23.438 18.609 -2.072 1 46.78 70 GLU A C 1
ATOM 545 O O . GLU A 1 70 ? -23.5 17.609 -1.365 1 46.78 70 GLU A O 1
ATOM 550 N N . ASN A 1 71 ? -23.266 18.484 -3.373 1 45.16 71 ASN A N 1
ATOM 551 C CA . ASN A 1 71 ? -23.312 17.188 -4.043 1 45.16 71 ASN A CA 1
ATOM 552 C C . ASN A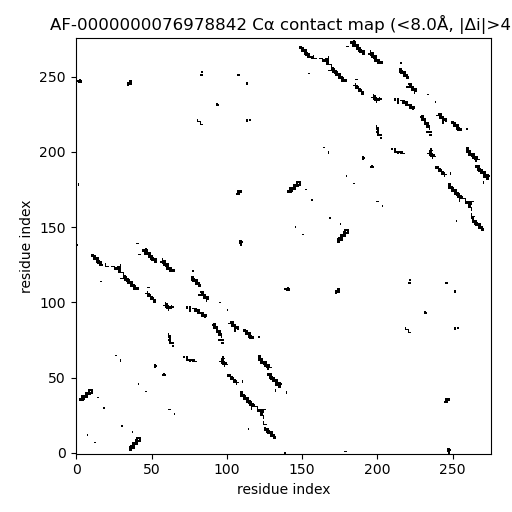 1 71 ? -21.922 16.688 -4.402 1 45.16 71 ASN A C 1
ATOM 554 O O . ASN A 1 71 ? -21.766 15.82 -5.266 1 45.16 71 ASN A O 1
ATOM 558 N N . ALA A 1 72 ? -20.906 17.391 -3.789 1 51.12 72 ALA A N 1
ATOM 559 C CA . ALA A 1 72 ? -19.609 17.078 -4.379 1 51.12 72 ALA A CA 1
ATOM 560 C C . ALA A 1 72 ? -19.047 15.781 -3.805 1 51.12 72 ALA A C 1
ATOM 562 O O . ALA A 1 72 ? -19.094 15.562 -2.594 1 51.12 72 ALA A O 1
ATOM 563 N N . THR A 1 73 ? -18.906 14.742 -4.555 1 57.88 73 THR A N 1
ATOM 564 C CA . THR A 1 73 ? -18.297 13.461 -4.188 1 57.88 73 THR A CA 1
ATOM 565 C C . THR A 1 73 ? -16.797 13.594 -4.016 1 57.88 73 THR A C 1
ATOM 567 O O . THR A 1 73 ? -16.125 14.273 -4.805 1 57.88 73 THR A O 1
ATOM 570 N N . ILE A 1 74 ? -16.359 13.352 -2.832 1 62.56 74 ILE A N 1
ATOM 571 C CA . ILE A 1 74 ? -14.914 13.367 -2.58 1 62.56 74 ILE A CA 1
ATOM 572 C C . ILE A 1 74 ? -14.219 12.383 -3.518 1 62.56 74 ILE A C 1
ATOM 574 O O . ILE A 1 74 ? -14.562 11.195 -3.547 1 62.56 74 ILE A O 1
ATOM 578 N N . SER A 1 75 ? -13.43 12.914 -4.414 1 71.44 75 SER A N 1
ATOM 579 C CA . SER A 1 75 ? -12.711 12.094 -5.383 1 71.44 75 SER A CA 1
ATOM 580 C C . SER A 1 75 ? -11.617 11.273 -4.703 1 71.44 75 SER A C 1
ATOM 582 O O . SER A 1 75 ? -11.18 10.25 -5.238 1 71.44 75 SER A O 1
ATOM 584 N N . CYS A 1 76 ? -11.172 11.766 -3.561 1 82.5 76 CYS A N 1
ATOM 585 C CA . CYS A 1 76 ? -10.133 11.148 -2.754 1 82.5 76 CYS A CA 1
ATOM 586 C C . CYS A 1 76 ? -8.828 11.039 -3.537 1 82.5 76 CYS A C 1
ATOM 588 O O . CYS A 1 76 ? -8.102 10.055 -3.402 1 82.5 76 CYS A O 1
ATOM 590 N N . ASP A 1 77 ? -8.617 12.18 -4.27 1 83.56 77 ASP A N 1
ATOM 591 C CA . ASP A 1 77 ? -7.359 12.25 -5.004 1 83.56 77 ASP A CA 1
ATOM 592 C C . ASP A 1 77 ? -6.195 12.57 -4.07 1 83.56 77 ASP A C 1
ATOM 594 O O . ASP A 1 77 ? -5.062 12.148 -4.312 1 83.56 77 ASP A O 1
ATOM 598 N N . ASP A 1 78 ? -6.488 13.438 -3.117 1 88.25 78 ASP A N 1
ATOM 599 C CA . ASP A 1 78 ? -5.57 13.594 -1.992 1 88.25 78 ASP A CA 1
ATOM 600 C C . ASP A 1 78 ? -5.918 12.633 -0.863 1 88.25 78 ASP A C 1
ATOM 602 O O . ASP A 1 78 ? -7.008 12.695 -0.292 1 88.25 78 ASP A O 1
ATOM 606 N N . SER A 1 79 ? -5 11.664 -0.624 1 91.31 79 SER A N 1
ATOM 607 C CA . SER A 1 79 ? -5.426 10.602 0.283 1 91.31 79 SER A CA 1
ATOM 608 C C . SER A 1 79 ? -4.238 9.992 1.017 1 91.31 79 SER A C 1
ATOM 610 O O . SER A 1 79 ? -3.084 10.242 0.659 1 91.31 79 SER A O 1
ATOM 612 N N . LEU A 1 80 ? -4.605 9.359 2.068 1 93.31 80 LEU A N 1
ATOM 613 C CA . LEU A 1 80 ? -3.738 8.43 2.775 1 93.31 80 LEU A CA 1
ATOM 614 C C . LEU A 1 80 ? -4.113 6.984 2.453 1 93.31 80 LEU A C 1
ATOM 616 O O . LEU A 1 80 ? -5.277 6.594 2.592 1 93.31 80 LEU A O 1
ATOM 620 N N . ILE A 1 81 ? -3.168 6.281 2.008 1 93.38 81 ILE A N 1
ATOM 621 C CA . ILE A 1 81 ? -3.408 4.879 1.678 1 93.38 81 ILE A CA 1
ATOM 622 C C . ILE A 1 81 ? -2.734 3.982 2.715 1 93.38 81 ILE A C 1
ATOM 624 O O . ILE A 1 81 ? -1.526 4.082 2.939 1 93.38 81 ILE A O 1
ATOM 628 N N . ILE A 1 82 ? -3.523 3.145 3.285 1 94.5 82 ILE A N 1
ATOM 629 C CA . ILE A 1 82 ? -3.061 2.139 4.234 1 94.5 82 ILE A CA 1
ATOM 630 C C . ILE A 1 82 ? -3.371 0.743 3.699 1 94.5 82 ILE A C 1
ATOM 632 O O . ILE A 1 82 ? -4.523 0.304 3.721 1 94.5 82 ILE A O 1
ATOM 636 N N . PRO A 1 83 ? -2.303 0.091 3.273 1 92.38 83 PRO A N 1
ATOM 637 C CA . PRO A 1 83 ? -2.572 -1.225 2.688 1 92.38 83 PRO A CA 1
ATOM 638 C C . PRO A 1 83 ? -3.156 -2.211 3.697 1 92.38 83 PRO A C 1
ATOM 640 O O . PRO A 1 83 ? -2.73 -2.242 4.855 1 92.38 83 PRO A O 1
ATOM 643 N N . LYS A 1 84 ? -4.148 -2.99 3.256 1 88.69 84 LYS A N 1
ATOM 644 C CA . LYS A 1 84 ? -4.773 -4.066 4.016 1 88.69 84 LYS A CA 1
ATOM 645 C C . LYS A 1 84 ? -5.434 -3.529 5.285 1 88.69 84 LYS A C 1
ATOM 647 O O . LYS A 1 84 ? -5.395 -4.176 6.332 1 88.69 84 LYS A O 1
ATOM 652 N N . ALA A 1 85 ? -5.867 -2.354 5.07 1 86.25 85 ALA A N 1
ATOM 653 C CA . ALA A 1 85 ? -6.543 -1.727 6.207 1 86.25 85 ALA A CA 1
ATOM 654 C C . ALA A 1 85 ? -7.832 -2.461 6.551 1 86.25 85 ALA A C 1
ATOM 656 O O . ALA A 1 85 ? -8.57 -2.889 5.656 1 86.25 85 ALA A O 1
ATOM 657 N N . SER A 1 86 ? -8.008 -2.822 7.676 1 76.5 86 SER A N 1
ATOM 658 C CA . SER A 1 86 ? -9.258 -3.389 8.18 1 76.5 86 SER A CA 1
ATOM 659 C C . SER A 1 86 ? -9.891 -2.484 9.227 1 76.5 86 SER A C 1
ATOM 661 O O . SER A 1 86 ? -9.469 -2.486 10.391 1 76.5 86 SER A O 1
ATOM 663 N N . PRO A 1 87 ? -10.695 -1.586 8.484 1 58.09 87 PRO A N 1
ATOM 664 C CA . PRO A 1 87 ? -11.414 -0.842 9.523 1 58.09 87 PRO A CA 1
ATOM 665 C C . PRO A 1 87 ? -12.273 -1.741 10.406 1 58.09 87 PRO A C 1
ATOM 667 O O . PRO A 1 87 ? -12.625 -2.854 10 1 58.09 87 PRO A O 1
ATOM 670 N N . GLN A 1 88 ? -12.195 -1.572 11.641 1 54.66 88 GLN A N 1
ATOM 671 C CA . GLN A 1 88 ? -13.156 -2.277 12.492 1 54.66 88 GLN A CA 1
ATOM 672 C C . GLN A 1 88 ? -14.531 -2.338 11.828 1 54.66 88 GLN A C 1
ATOM 674 O O . GLN A 1 88 ? -15.383 -3.129 12.234 1 54.66 88 GLN A O 1
ATOM 679 N N . THR A 1 89 ? -14.594 -1.483 10.82 1 50.03 89 THR A N 1
ATOM 680 C CA . THR A 1 89 ? -15.875 -1.534 10.125 1 50.03 89 THR A CA 1
ATOM 681 C C . THR A 1 89 ? -15.781 -2.414 8.883 1 50.03 89 THR A C 1
ATOM 683 O O . THR A 1 89 ? -14.688 -2.826 8.492 1 50.03 89 THR A O 1
ATOM 686 N N . THR A 1 90 ? -16.859 -2.945 8.289 1 49.44 90 THR A N 1
ATOM 687 C CA . THR A 1 90 ? -17.078 -4.027 7.336 1 49.44 90 THR A CA 1
ATOM 688 C C . THR A 1 90 ? -16.297 -3.797 6.051 1 49.44 90 THR A C 1
ATOM 690 O O . THR A 1 90 ? -15.844 -4.75 5.414 1 49.44 90 THR A O 1
ATOM 693 N N . THR A 1 91 ? -16.281 -2.607 5.441 1 51.22 91 THR A N 1
ATOM 694 C CA . THR A 1 91 ? -15.805 -2.609 4.062 1 51.22 91 THR A CA 1
ATOM 695 C C . THR A 1 91 ? -14.32 -2.285 4 1 51.22 91 THR A C 1
ATOM 697 O O . THR A 1 91 ? -13.867 -1.289 4.57 1 51.22 91 THR A O 1
ATOM 700 N N . SER A 1 92 ? -13.555 -3.271 3.633 1 58.75 92 SER A N 1
ATOM 701 C CA . SER A 1 92 ? -12.117 -3.096 3.486 1 58.75 92 SER A CA 1
ATOM 702 C C . SER A 1 92 ? -11.789 -1.958 2.523 1 58.75 92 SER A C 1
ATOM 704 O O . SER A 1 92 ? -12.242 -1.959 1.377 1 58.75 92 SER A O 1
ATOM 706 N N . GLU A 1 93 ? -11.344 -0.83 3.154 1 74.69 93 GLU A N 1
ATOM 707 C CA . GLU A 1 93 ? -10.867 0.299 2.361 1 74.69 93 GLU A CA 1
ATOM 708 C C . GLU A 1 93 ? -9.391 0.587 2.643 1 74.69 93 GLU A C 1
ATOM 710 O O . GLU A 1 93 ? -8.945 0.507 3.789 1 74.69 93 GLU A O 1
ATOM 715 N N . ASP A 1 94 ? -8.719 0.787 1.57 1 86 94 ASP A N 1
ATOM 716 C CA . ASP A 1 94 ? -7.297 1.062 1.76 1 86 94 ASP A CA 1
ATOM 717 C C . ASP A 1 94 ? -7.004 2.555 1.642 1 86 94 ASP A C 1
ATOM 719 O O . ASP A 1 94 ? -5.961 3.027 2.096 1 86 94 ASP A O 1
ATOM 723 N N . ARG A 1 95 ? -7.984 3.26 1.087 1 87.38 95 ARG A N 1
ATOM 724 C CA . ARG A 1 95 ? -7.758 4.676 0.821 1 87.38 95 ARG A CA 1
ATOM 725 C C . ARG A 1 95 ? -8.625 5.551 1.717 1 87.38 95 ARG A C 1
ATOM 727 O O . ARG A 1 95 ? -9.828 5.316 1.839 1 87.38 95 ARG A O 1
ATOM 734 N N . TYR A 1 96 ? -7.973 6.559 2.355 1 88.62 96 TYR A N 1
ATOM 735 C CA . TYR A 1 96 ? -8.672 7.441 3.281 1 88.62 96 TYR A CA 1
ATOM 736 C C . TYR A 1 96 ? -8.531 8.898 2.859 1 88.62 96 TYR A C 1
ATOM 738 O O . TYR A 1 96 ? -7.438 9.344 2.516 1 88.62 96 TYR A O 1
ATOM 746 N N . CYS A 1 97 ? -9.625 9.562 2.928 1 89.12 97 CYS A N 1
ATOM 747 C CA . CYS A 1 97 ? -9.695 10.992 2.658 1 89.12 97 CYS A CA 1
ATOM 748 C C . CYS A 1 97 ? -10.844 11.641 3.424 1 89.12 97 CYS A C 1
ATOM 750 O O . CYS A 1 97 ? -11.508 10.977 4.223 1 89.12 97 CYS A O 1
ATOM 752 N N . GLY A 1 98 ? -10.945 12.93 3.242 1 88.69 98 GLY A N 1
ATOM 753 C CA . GLY A 1 98 ? -11.953 13.656 3.996 1 88.69 98 GLY A CA 1
ATOM 754 C C . GLY A 1 98 ? -11.461 14.125 5.352 1 88.69 98 GLY A C 1
ATOM 755 O O . GLY A 1 98 ? -10.312 14.539 5.492 1 88.69 98 GLY A O 1
ATOM 756 N N . THR A 1 99 ? -12.461 14.07 6.332 1 88.25 99 THR A N 1
ATOM 757 C CA . THR A 1 99 ? -12.117 14.609 7.637 1 88.25 99 THR A CA 1
ATOM 758 C C . THR A 1 99 ? -12.273 13.555 8.727 1 88.25 99 THR A C 1
ATOM 760 O O . THR A 1 99 ? -11.883 13.773 9.875 1 88.25 99 THR A O 1
ATOM 763 N N . ASN A 1 100 ? -12.805 12.43 8.297 1 86.38 100 ASN A N 1
ATOM 764 C CA . ASN A 1 100 ? -12.984 11.344 9.258 1 86.38 100 ASN A CA 1
ATOM 765 C C . ASN A 1 100 ? -11.906 10.281 9.102 1 86.38 100 ASN A C 1
ATOM 767 O O . ASN A 1 100 ? -11.539 9.906 7.984 1 86.38 100 ASN A O 1
ATOM 771 N N . PHE A 1 101 ? -11.406 9.883 10.25 1 91 101 PHE A N 1
ATOM 772 C CA . PHE A 1 101 ? -10.438 8.797 10.273 1 91 101 PHE A CA 1
ATOM 773 C C . PHE A 1 101 ? -10.719 7.844 11.422 1 91 101 PHE A C 1
ATOM 775 O O . PHE A 1 101 ? -10.523 8.195 12.586 1 91 101 PHE A O 1
ATOM 782 N N . PRO A 1 102 ? -11.125 6.676 11.086 1 91.06 102 PRO A N 1
ATOM 783 C CA . PRO A 1 102 ? -11.367 5.684 12.141 1 91.06 102 PRO A CA 1
ATOM 784 C C . PRO A 1 102 ? -10.078 5.043 12.648 1 91.06 102 PRO A C 1
ATOM 786 O O . PRO A 1 102 ? -9 5.281 12.094 1 91.06 102 PRO A O 1
ATOM 789 N N . VAL A 1 103 ? -10.25 4.328 13.781 1 92.81 103 VAL A N 1
ATOM 790 C CA . VAL A 1 103 ? -9.133 3.494 14.219 1 92.81 103 VAL A CA 1
ATOM 791 C C . VAL A 1 103 ? -8.938 2.336 13.242 1 92.81 103 VAL A C 1
ATOM 793 O O . VAL A 1 103 ? -9.867 1.559 13 1 92.81 103 VAL A O 1
ATOM 796 N N . ILE A 1 104 ? -7.719 2.305 12.688 1 92.69 104 ILE A N 1
ATOM 797 C CA . ILE A 1 104 ? -7.41 1.334 11.648 1 92.69 104 ILE A CA 1
ATOM 798 C C . ILE A 1 104 ? -6.266 0.432 12.102 1 92.69 104 ILE A C 1
ATOM 800 O O . ILE A 1 104 ? -5.285 0.907 12.68 1 92.69 104 ILE A O 1
ATOM 804 N N . THR A 1 105 ? -6.488 -0.893 11.828 1 93.44 105 THR A N 1
ATOM 805 C CA . THR A 1 105 ? -5.367 -1.808 11.992 1 93.44 105 THR A CA 1
ATOM 806 C C . THR A 1 105 ? -4.977 -2.432 10.656 1 93.44 105 THR A C 1
ATOM 808 O O . THR A 1 105 ? -5.84 -2.879 9.898 1 93.44 105 THR A O 1
ATOM 811 N N . SER A 1 106 ? -3.697 -2.361 10.391 1 94 106 SER A N 1
ATOM 812 C CA . SER A 1 106 ? -3.189 -2.961 9.156 1 94 106 SER A CA 1
ATOM 813 C C . SER A 1 106 ? -2.137 -4.023 9.453 1 94 106 SER A C 1
ATOM 815 O O . SER A 1 106 ? -1.135 -3.746 10.117 1 94 106 SER A O 1
ATOM 817 N N . PRO A 1 107 ? -2.354 -5.203 8.922 1 92.44 107 PRO A N 1
ATOM 818 C CA . PRO A 1 107 ? -1.331 -6.242 9.07 1 92.44 107 PRO A CA 1
ATOM 819 C C . PRO A 1 107 ? -0.324 -6.242 7.918 1 92.44 107 PRO A C 1
ATOM 821 O O . PRO A 1 107 ? 0.458 -7.188 7.781 1 92.44 107 PRO A O 1
ATOM 824 N N . ALA A 1 108 ? -0.31 -5.238 7.113 1 92.56 108 ALA A N 1
ATOM 825 C CA . ALA A 1 108 ? 0.523 -5.227 5.914 1 92.56 108 ALA A CA 1
ATOM 826 C C . ALA A 1 108 ? 2.006 -5.285 6.277 1 92.56 108 ALA A C 1
ATOM 828 O O . ALA A 1 108 ? 2.445 -4.633 7.223 1 92.56 108 ALA A O 1
ATOM 829 N N . HIS A 1 109 ? 2.688 -6.121 5.465 1 92.12 109 HIS A N 1
ATOM 830 C CA . HIS A 1 109 ? 4.145 -6.191 5.539 1 92.12 109 HIS A CA 1
ATOM 831 C C . HIS A 1 109 ? 4.777 -5.887 4.184 1 92.12 109 HIS A C 1
ATOM 833 O O . HIS A 1 109 ? 4.391 -6.473 3.17 1 92.12 109 HIS A O 1
ATOM 839 N N . PRO A 1 110 ? 5.812 -4.996 4.234 1 92.31 110 PRO A N 1
ATOM 840 C CA . PRO A 1 110 ? 6.363 -4.152 5.297 1 92.31 110 PRO A CA 1
ATOM 841 C C . PRO A 1 110 ? 5.367 -3.117 5.809 1 92.31 110 PRO A C 1
ATOM 843 O O . PRO A 1 110 ? 4.355 -2.854 5.152 1 92.31 110 PRO A O 1
ATOM 846 N N . PHE A 1 111 ? 5.672 -2.594 6.98 1 94.75 111 PHE A N 1
ATOM 847 C CA . PHE A 1 111 ? 4.844 -1.531 7.539 1 94.75 111 PHE A CA 1
ATOM 848 C C . PHE A 1 111 ? 5.074 -0.22 6.801 1 94.75 111 PHE A C 1
ATOM 850 O O . PHE A 1 111 ? 6.156 0.366 6.887 1 94.75 111 PHE A O 1
ATOM 857 N N . ALA A 1 112 ? 4.055 0.223 6.098 1 95.19 112 ALA A N 1
ATOM 858 C CA . ALA A 1 112 ? 4.152 1.486 5.371 1 95.19 112 ALA A CA 1
ATOM 859 C C . ALA A 1 112 ? 2.77 2.031 5.027 1 95.19 112 ALA A C 1
ATOM 861 O O . ALA A 1 112 ? 1.818 1.266 4.855 1 95.19 112 ALA A O 1
ATOM 862 N N . VAL A 1 113 ? 2.703 3.33 4.941 1 96.25 113 VAL A N 1
ATOM 863 C CA . VAL A 1 113 ? 1.534 4.023 4.406 1 96.25 113 VAL A CA 1
ATOM 864 C C . VAL A 1 113 ? 1.964 4.988 3.309 1 96.25 113 VAL A C 1
ATOM 866 O O . VAL A 1 113 ? 3.141 5.348 3.213 1 96.25 113 VAL A O 1
ATOM 869 N N . TYR A 1 114 ? 0.986 5.395 2.49 1 95.56 114 TYR A N 1
ATOM 870 C CA . TYR A 1 114 ? 1.308 6.195 1.315 1 95.56 114 TYR A CA 1
ATOM 871 C C . TYR A 1 114 ? 0.464 7.465 1.274 1 95.56 114 TYR A C 1
ATOM 873 O O . TYR A 1 114 ? -0.75 7.418 1.48 1 95.56 114 TYR A O 1
ATOM 881 N N . VAL A 1 115 ? 1.146 8.555 1.025 1 93.75 115 VAL A N 1
ATOM 882 C CA . VAL A 1 115 ? 0.49 9.859 0.928 1 93.75 115 VAL A CA 1
ATOM 883 C C . VAL A 1 115 ? 0.504 10.336 -0.522 1 93.75 115 VAL A C 1
ATOM 885 O O . VAL A 1 115 ? 1.551 10.328 -1.174 1 93.75 115 VAL A O 1
ATOM 888 N N . THR A 1 116 ? -0.706 10.766 -0.958 1 91.06 116 THR A N 1
ATOM 889 C CA . THR A 1 116 ? -0.778 11.219 -2.342 1 91.06 116 THR A CA 1
ATOM 890 C C . THR A 1 116 ? -1.631 12.484 -2.453 1 91.06 116 THR A C 1
ATOM 892 O O . THR A 1 116 ? -2.625 12.633 -1.738 1 91.06 116 THR A O 1
ATOM 895 N N . SER A 1 117 ? -1.244 13.312 -3.279 1 89.62 117 SER A N 1
ATOM 896 C CA . SER A 1 117 ? -2.061 14.438 -3.713 1 89.62 117 SER A CA 1
ATOM 897 C C . SER A 1 117 ? -1.876 14.711 -5.203 1 89.62 117 SER A C 1
ATOM 899 O O . SER A 1 117 ? -0.821 14.414 -5.766 1 89.62 117 SER A O 1
ATOM 901 N N . ASP A 1 118 ? -2.92 15.18 -5.836 1 87.75 118 ASP A N 1
ATOM 902 C CA . ASP A 1 118 ? -2.838 15.414 -7.273 1 87.75 118 ASP A CA 1
ATOM 903 C C . ASP A 1 118 ? -2.576 16.891 -7.574 1 87.75 118 ASP A C 1
ATOM 905 O O . ASP A 1 118 ? -2.059 17.625 -6.727 1 87.75 118 ASP A O 1
ATOM 909 N N . ASP A 1 119 ? -2.84 17.266 -8.836 1 88.38 119 ASP A N 1
ATOM 910 C CA . ASP A 1 119 ? -2.521 18.609 -9.305 1 88.38 119 ASP A CA 1
ATOM 911 C C . ASP A 1 119 ? -3.678 19.578 -9.039 1 88.38 119 ASP A C 1
ATOM 913 O O . ASP A 1 119 ? -3.562 20.781 -9.297 1 88.38 119 ASP A O 1
ATOM 917 N N . ASP A 1 120 ? -4.785 19.109 -8.539 1 85.38 120 ASP A N 1
ATOM 918 C CA . ASP A 1 120 ? -5.938 19.969 -8.258 1 85.38 120 ASP A CA 1
ATOM 919 C C . ASP A 1 120 ? -5.93 20.453 -6.809 1 85.38 120 ASP A C 1
ATOM 921 O O . ASP A 1 120 ? -5.902 19.641 -5.879 1 85.38 120 ASP A O 1
ATOM 925 N N . PRO A 1 121 ? -5.992 21.703 -6.707 1 83.75 121 PRO A N 1
ATOM 926 C CA . PRO A 1 121 ? -5.988 22.219 -5.332 1 83.75 121 PRO A CA 1
ATOM 927 C C . PRO A 1 121 ? -7.242 21.828 -4.555 1 83.75 121 PRO A C 1
ATOM 929 O O . PRO A 1 121 ? -8.359 22 -5.051 1 83.75 121 PRO A O 1
ATOM 932 N N . GLN A 1 122 ? -7.027 21.156 -3.471 1 82.38 122 GLN A N 1
ATOM 933 C CA . GLN A 1 122 ? -8.102 20.828 -2.537 1 82.38 122 GLN A CA 1
ATOM 934 C C . GLN A 1 122 ? -7.766 21.297 -1.125 1 82.38 122 GLN A C 1
ATOM 936 O O . GLN A 1 122 ? -6.605 21.594 -0.824 1 82.38 122 GLN A O 1
ATOM 941 N N . GLY A 1 123 ? -8.852 21.391 -0.41 1 78.19 123 GLY A N 1
ATOM 942 C CA . GLY A 1 123 ? -8.617 21.75 0.984 1 78.19 123 GLY A CA 1
ATOM 943 C C . GLY A 1 123 ? -8.047 20.594 1.798 1 78.19 123 GLY A C 1
ATOM 944 O O . GLY A 1 123 ? -8.32 19.438 1.509 1 78.19 123 GLY A O 1
ATOM 945 N N . GLY A 1 124 ? -7.172 21.031 2.766 1 85.62 124 GLY A N 1
ATOM 946 C CA . GLY A 1 124 ? -6.699 20.031 3.705 1 85.62 124 GLY A CA 1
ATOM 947 C C . GLY A 1 124 ? -5.441 20.438 4.441 1 85.62 124 GLY A C 1
ATOM 948 O O . GLY A 1 124 ? -4.523 21.016 3.846 1 85.62 124 GLY A O 1
ATOM 949 N N . ARG A 1 125 ? -5.461 20.109 5.688 1 85.38 125 ARG A N 1
ATOM 950 C CA . ARG A 1 125 ? -4.281 20.359 6.508 1 85.38 125 ARG A CA 1
ATOM 951 C C . ARG A 1 125 ? -3.357 19.156 6.539 1 85.38 125 ARG A C 1
ATOM 953 O O . ARG A 1 125 ? -2.221 19.25 7.012 1 85.38 125 ARG A O 1
ATOM 960 N N . GLY A 1 126 ? -3.816 18.078 6.047 1 91.06 126 GLY A N 1
ATOM 961 C CA . GLY A 1 126 ? -3.061 16.844 6.156 1 91.06 126 GLY A CA 1
ATOM 962 C C . GLY A 1 126 ? -3.498 15.977 7.32 1 91.06 126 GLY A C 1
ATOM 963 O O . GLY A 1 126 ? -4.691 15.852 7.598 1 91.06 126 GLY A O 1
ATOM 964 N N . PHE A 1 127 ? -2.531 15.312 7.879 1 92.56 127 PHE A N 1
ATOM 965 C CA . PHE A 1 127 ? -2.922 14.453 8.992 1 92.56 127 PHE A CA 1
ATOM 966 C C . PHE A 1 127 ? -1.804 14.367 10.023 1 92.56 127 PHE A C 1
ATOM 968 O O . PHE A 1 127 ? -0.636 14.594 9.703 1 92.56 127 PHE A O 1
ATOM 975 N N . ARG A 1 128 ? -2.195 14.164 11.172 1 93.19 128 ARG A N 1
ATOM 976 C CA . ARG A 1 128 ? -1.38 13.758 12.312 1 93.19 128 ARG A CA 1
ATOM 977 C C . ARG A 1 128 ? -2.023 12.594 13.055 1 93.19 128 ARG A C 1
ATOM 979 O O . ARG A 1 128 ? -3.076 12.75 13.68 1 93.19 128 ARG A O 1
ATOM 986 N N . LEU A 1 129 ? -1.38 11.406 13.008 1 95.56 129 LEU A N 1
ATOM 987 C CA . LEU A 1 129 ? -1.936 10.172 13.547 1 95.56 129 LEU A CA 1
ATOM 988 C C . LEU A 1 129 ? -0.957 9.508 14.508 1 95.56 129 LEU A C 1
ATOM 990 O O . LEU A 1 129 ? 0.26 9.641 14.352 1 95.56 129 LEU A O 1
ATOM 994 N N . ASN A 1 130 ? -1.547 8.812 15.383 1 97.19 130 ASN A N 1
ATOM 995 C CA . ASN A 1 130 ? -0.741 7.883 16.172 1 97.19 130 ASN A CA 1
ATOM 996 C C . ASN A 1 130 ? -0.609 6.531 15.469 1 97.19 130 ASN A C 1
ATOM 998 O O . ASN A 1 130 ? -1.561 6.051 14.852 1 97.19 130 ASN A O 1
ATOM 1002 N N . PHE A 1 131 ? 0.577 5.984 15.617 1 97.88 131 PHE A N 1
ATOM 1003 C CA . PHE A 1 131 ? 0.695 4.574 15.258 1 97.88 131 PHE A CA 1
ATOM 1004 C C . PHE A 1 131 ? 1.195 3.754 16.438 1 97.88 131 PHE A C 1
ATOM 1006 O O . PHE A 1 131 ? 1.932 4.262 17.297 1 97.88 131 PHE A O 1
ATOM 1013 N N . LEU A 1 132 ? 0.678 2.551 16.469 1 98.25 132 LEU A N 1
ATOM 1014 C CA . LEU A 1 132 ? 1.04 1.574 17.484 1 98.25 132 LEU A CA 1
ATOM 1015 C C . LEU A 1 132 ? 1.219 0.188 16.875 1 98.25 132 LEU A C 1
ATOM 1017 O O . LEU A 1 132 ? 0.279 -0.368 16.312 1 98.25 132 LEU A O 1
ATOM 1021 N N . GLN A 1 133 ? 2.473 -0.314 17 1 97.62 133 GLN A N 1
ATOM 1022 C CA . GLN A 1 133 ? 2.658 -1.69 16.547 1 97.62 133 GLN A CA 1
ATOM 1023 C C . GLN A 1 133 ? 1.998 -2.676 17.516 1 97.62 133 GLN A C 1
ATOM 1025 O O . GLN A 1 133 ? 2.086 -2.516 18.734 1 97.62 133 GLN A O 1
ATOM 1030 N N . MET A 1 134 ? 1.344 -3.586 16.906 1 97.31 134 MET A N 1
ATOM 1031 C CA 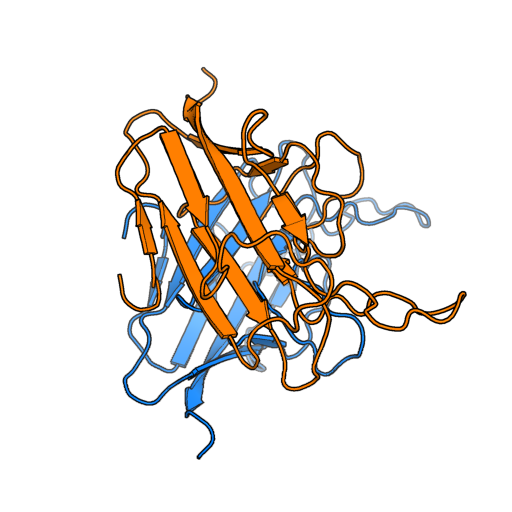. MET A 1 134 ? 0.62 -4.578 17.688 1 97.31 134 MET A CA 1
ATOM 1032 C C . MET A 1 134 ? 1.36 -5.91 17.703 1 97.31 134 MET A C 1
ATOM 1034 O O . MET A 1 134 ? 1.857 -6.359 16.672 1 97.31 134 MET A O 1
ATOM 1038 N N . PRO A 1 135 ? 1.473 -6.516 18.891 1 96.31 135 PRO A N 1
ATOM 1039 C CA . PRO A 1 135 ? 2.148 -7.812 18.969 1 96.31 135 PRO A CA 1
ATOM 1040 C C . PRO A 1 135 ? 1.439 -8.891 18.141 1 96.31 135 PRO A C 1
ATOM 1042 O O . PRO A 1 135 ? 0.231 -8.805 17.906 1 96.31 135 PRO A O 1
ATOM 1045 N N . CYS A 1 136 ? 2.277 -9.883 17.781 1 92.56 136 CYS A N 1
ATOM 1046 C CA . CYS A 1 136 ? 1.702 -11.016 17.062 1 92.56 136 CYS A CA 1
ATOM 1047 C C . CYS A 1 136 ? 0.794 -11.828 17.969 1 92.56 136 CYS A C 1
ATOM 1049 O O . CYS A 1 136 ? 1.099 -12.016 19.156 1 92.56 136 CYS A O 1
ATOM 1051 N N . ARG A 1 137 ? -0.434 -11.93 17.516 1 77.06 137 ARG A N 1
ATOM 1052 C CA . ARG A 1 137 ? -1.307 -12.758 18.328 1 77.06 137 ARG A CA 1
ATOM 1053 C C . ARG A 1 137 ? -0.782 -14.188 18.422 1 77.06 137 ARG A C 1
ATOM 1055 O O . ARG A 1 137 ? -0.22 -14.703 17.453 1 77.06 137 ARG A O 1
ATOM 1062 N N . GLN A 1 138 ? -0.583 -14.688 19.656 1 56.72 138 GLN A N 1
ATOM 1063 C CA . GLN A 1 138 ? -0.195 -16.062 19.938 1 56.72 138 GLN A CA 1
ATOM 1064 C C . GLN A 1 138 ? -1.211 -17.047 19.359 1 56.72 138 GLN A C 1
ATOM 1066 O O . GLN A 1 138 ? -2.398 -16.734 19.266 1 56.72 138 GLN A O 1
ATOM 1071 N N . PRO B 1 1 ? 14.438 -5.285 2.582 1 55.38 1 PRO B N 1
ATOM 1072 C CA . PRO B 1 1 ? 13.93 -4.727 3.838 1 55.38 1 PRO B CA 1
ATOM 1073 C C . PRO B 1 1 ? 12.992 -5.684 4.574 1 55.38 1 PRO B C 1
ATOM 1075 O O . PRO B 1 1 ? 12.359 -6.539 3.947 1 55.38 1 PRO B O 1
ATOM 1078 N N . SER B 1 2 ? 12.844 -5.715 5.777 1 67.69 2 SER B N 1
ATOM 1079 C CA . SER B 1 2 ? 11.984 -6.609 6.543 1 67.69 2 SER B CA 1
ATOM 1080 C C . SER B 1 2 ? 10.539 -6.531 6.062 1 67.69 2 SER B C 1
ATOM 1082 O O . SER B 1 2 ? 10.031 -5.441 5.789 1 67.69 2 SER B O 1
ATOM 1084 N N . GLY B 1 3 ? 9.938 -7.699 5.668 1 77.12 3 GLY B N 1
ATOM 1085 C CA . GLY B 1 3 ? 8.547 -7.84 5.281 1 77.12 3 GLY B CA 1
ATOM 1086 C C . GLY B 1 3 ? 8.359 -8.07 3.793 1 77.12 3 GLY B C 1
ATOM 1087 O O . GLY B 1 3 ? 7.289 -8.492 3.354 1 77.12 3 GLY B O 1
ATOM 1088 N N . CYS B 1 4 ? 9.5 -7.754 3.057 1 88.12 4 CYS B N 1
ATOM 1089 C CA . CYS B 1 4 ? 9.445 -8.062 1.632 1 88.12 4 CYS B CA 1
ATOM 1090 C C . CYS B 1 4 ? 9.875 -9.5 1.367 1 88.12 4 CYS B C 1
ATOM 1092 O O . CYS B 1 4 ? 11.07 -9.781 1.244 1 88.12 4 CYS B O 1
ATOM 1094 N N . LEU B 1 5 ? 8.938 -10.328 1.186 1 90.06 5 LEU B N 1
ATOM 1095 C CA . LEU B 1 5 ? 9.273 -11.727 0.938 1 90.06 5 LEU B CA 1
ATOM 1096 C C . LEU B 1 5 ? 9.953 -11.891 -0.416 1 90.06 5 LEU B C 1
ATOM 1098 O O . LEU B 1 5 ? 10.688 -12.859 -0.636 1 90.06 5 LEU B O 1
ATOM 1102 N N . GLN B 1 6 ? 9.609 -11.008 -1.273 1 91.06 6 GLN B N 1
ATOM 1103 C CA . GLN B 1 6 ? 10.281 -10.898 -2.562 1 91.06 6 GLN B CA 1
ATOM 1104 C C . GLN B 1 6 ? 10.828 -9.492 -2.779 1 91.06 6 GLN B C 1
ATOM 1106 O O . GLN B 1 6 ? 10.188 -8.508 -2.408 1 91.06 6 GLN B O 1
ATOM 1111 N N . TYR B 1 7 ? 12.07 -9.469 -3.391 1 93.81 7 TYR B N 1
ATOM 1112 C CA . TYR B 1 7 ? 12.688 -8.188 -3.703 1 93.81 7 TYR B CA 1
ATOM 1113 C C . TYR B 1 7 ? 13.297 -8.203 -5.098 1 93.81 7 TYR B C 1
ATOM 1115 O O . TYR B 1 7 ? 14.281 -8.906 -5.348 1 93.81 7 TYR B O 1
ATOM 1123 N N . HIS B 1 8 ? 12.75 -7.363 -5.934 1 95.75 8 HIS B N 1
ATOM 1124 C CA . HIS B 1 8 ? 13.211 -7.289 -7.316 1 95.75 8 HIS B CA 1
ATOM 1125 C C . HIS B 1 8 ? 14.125 -6.086 -7.523 1 95.75 8 HIS B C 1
ATOM 1127 O O . HIS B 1 8 ? 13.812 -4.977 -7.078 1 95.75 8 HIS B O 1
ATOM 1133 N N . ARG B 1 9 ? 15.125 -6.238 -8.289 1 95.75 9 ARG B N 1
ATOM 1134 C CA . ARG B 1 9 ? 16.078 -5.156 -8.461 1 95.75 9 ARG B CA 1
ATOM 1135 C C . ARG B 1 9 ? 16.078 -4.641 -9.898 1 95.75 9 ARG B C 1
ATOM 1137 O O . ARG B 1 9 ? 16.609 -3.564 -10.18 1 95.75 9 ARG B O 1
ATOM 1144 N N . SER B 1 10 ? 15.477 -5.441 -10.758 1 96.69 10 SER B N 1
ATOM 1145 C CA . SER B 1 10 ? 15.43 -5.059 -12.164 1 96.69 10 SER B CA 1
ATOM 1146 C C . SER B 1 10 ? 14.328 -4.039 -12.422 1 96.69 10 SER B C 1
ATOM 1148 O O . SER B 1 10 ? 13.406 -3.896 -11.617 1 96.69 10 SER B O 1
ATOM 1150 N N . ILE B 1 11 ? 14.469 -3.344 -13.555 1 97.5 11 ILE B N 1
ATOM 1151 C CA . ILE B 1 11 ? 13.477 -2.336 -13.898 1 97.5 11 ILE B CA 1
ATOM 1152 C C . ILE B 1 11 ? 12.234 -3.01 -14.484 1 97.5 11 ILE B C 1
ATOM 1154 O O . ILE B 1 11 ? 11.18 -2.383 -14.617 1 97.5 11 ILE B O 1
ATOM 1158 N N . THR B 1 12 ? 12.43 -4.215 -14.953 1 97.44 12 THR B N 1
ATOM 1159 C CA . THR B 1 12 ? 11.32 -5.027 -15.438 1 97.44 12 THR B CA 1
ATOM 1160 C C . THR B 1 12 ? 11.445 -6.465 -14.938 1 97.44 12 THR B C 1
ATOM 1162 O O . THR B 1 12 ? 12.531 -6.898 -14.547 1 97.44 12 THR B O 1
ATOM 1165 N N . GLY B 1 13 ? 10.344 -7.137 -14.859 1 96.5 13 GLY B N 1
ATOM 1166 C CA . GLY B 1 13 ? 10.359 -8.523 -14.43 1 96.5 13 GLY B CA 1
ATOM 1167 C C . GLY B 1 13 ? 8.977 -9.102 -14.195 1 96.5 13 GLY B C 1
ATOM 1168 O O . GLY B 1 13 ? 7.996 -8.633 -14.781 1 96.5 13 GLY B O 1
ATOM 1169 N N . THR B 1 14 ? 8.953 -10.203 -13.492 1 94.5 14 THR B N 1
ATOM 1170 C CA . THR B 1 14 ? 7.715 -10.922 -13.195 1 94.5 14 THR B CA 1
ATOM 1171 C C . THR B 1 14 ? 7.484 -11.008 -11.695 1 94.5 14 THR B C 1
ATOM 1173 O O . THR B 1 14 ? 8.406 -11.336 -10.938 1 94.5 14 THR B O 1
ATOM 1176 N N . LEU B 1 15 ? 6.266 -10.641 -11.266 1 94.62 15 LEU B N 1
ATOM 1177 C CA . LEU B 1 15 ? 5.824 -10.875 -9.898 1 94.62 15 LEU B CA 1
ATOM 1178 C C . LEU B 1 15 ? 4.957 -12.125 -9.812 1 94.62 15 LEU B C 1
ATOM 1180 O O . LEU B 1 15 ? 4.043 -12.312 -10.625 1 94.62 15 LEU B O 1
ATOM 1184 N N . GLN B 1 16 ? 5.262 -12.883 -8.859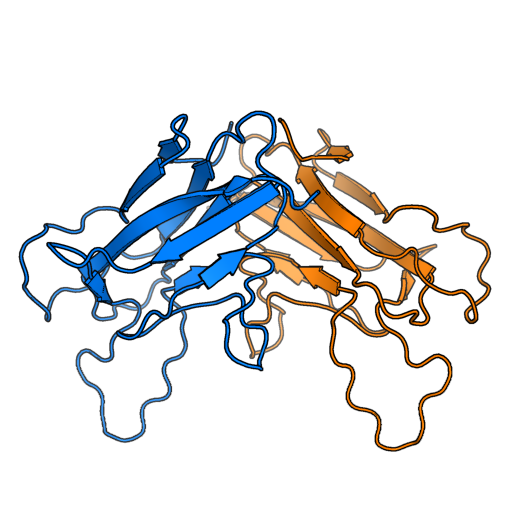 1 92 16 GLN B N 1
ATOM 1185 C CA . GLN B 1 16 ? 4.477 -14.102 -8.695 1 92 16 GLN B CA 1
ATOM 1186 C C . GLN B 1 16 ? 4.129 -14.344 -7.227 1 92 16 GLN B C 1
ATOM 1188 O O . GLN B 1 16 ? 4.969 -14.156 -6.348 1 92 16 GLN B O 1
ATOM 1193 N N . SER B 1 17 ? 2.865 -14.711 -7.035 1 91.81 17 SER B N 1
ATOM 1194 C CA . SER B 1 17 ? 2.492 -15.102 -5.68 1 91.81 17 SER B CA 1
ATOM 1195 C C . SER B 1 17 ? 3.068 -16.469 -5.316 1 91.81 17 SER B C 1
ATOM 1197 O O . SER B 1 17 ? 3.586 -17.172 -6.18 1 91.81 17 SER B O 1
ATOM 1199 N N . PHE B 1 18 ? 3.033 -16.75 -3.926 1 79.75 18 PHE B N 1
ATOM 1200 C CA . PHE B 1 18 ? 3.502 -18.062 -3.48 1 79.75 18 PHE B CA 1
ATOM 1201 C C . PHE B 1 18 ? 2.549 -19.156 -3.934 1 79.75 18 PHE B C 1
ATOM 1203 O O . PHE B 1 18 ? 1.354 -18.922 -4.117 1 79.75 18 PHE B O 1
ATOM 1210 N N . ASN B 1 19 ? 3.127 -20.516 -3.863 1 62.34 19 ASN B N 1
ATOM 1211 C CA . ASN B 1 19 ? 2.486 -21.828 -4.02 1 62.34 19 ASN B CA 1
ATOM 1212 C C . ASN B 1 19 ? 1.77 -21.938 -5.363 1 62.34 19 ASN B C 1
ATOM 1214 O O . ASN B 1 19 ? 0.844 -22.734 -5.512 1 62.34 19 ASN B O 1
ATOM 1218 N N . THR B 1 20 ? 2.01 -20.953 -6.094 1 55.28 20 THR B N 1
ATOM 1219 C CA . THR B 1 20 ? 1.303 -21.156 -7.352 1 55.28 20 THR B CA 1
ATOM 1220 C C . THR B 1 20 ? 1.94 -22.297 -8.156 1 55.28 20 THR B C 1
ATOM 1222 O O . THR B 1 20 ? 3.086 -22.188 -8.594 1 55.28 20 THR B O 1
ATOM 1225 N N . ASP B 1 21 ? 1.69 -23.438 -7.629 1 55.59 21 ASP B N 1
ATOM 1226 C CA . ASP B 1 21 ? 2.012 -24.469 -8.617 1 55.59 21 ASP B CA 1
ATOM 1227 C C . ASP B 1 21 ? 1.332 -24.188 -9.953 1 55.59 21 ASP B C 1
ATOM 1229 O O . ASP B 1 21 ? 0.149 -23.844 -9.992 1 55.59 21 ASP B O 1
ATOM 1233 N N . GLN B 1 22 ? 2.164 -23.719 -10.797 1 53.97 22 GLN B N 1
ATOM 1234 C CA . GLN B 1 22 ? 1.78 -23.391 -12.164 1 53.97 22 GLN B CA 1
ATOM 1235 C C . GLN B 1 22 ? 0.704 -24.359 -12.672 1 53.97 22 GLN B C 1
ATOM 1237 O O . GLN B 1 22 ? 0.13 -24.141 -13.742 1 53.97 22 GLN B O 1
ATOM 1242 N N . THR B 1 23 ? 0.586 -25.344 -11.875 1 54.28 23 THR B N 1
ATOM 1243 C CA . THR B 1 23 ? -0.333 -26.203 -12.617 1 54.28 23 THR B CA 1
ATOM 1244 C C . THR B 1 23 ? -1.759 -25.656 -12.539 1 54.28 23 THR B C 1
ATOM 1246 O O . THR B 1 23 ? -2.164 -25.125 -11.508 1 54.28 23 THR B O 1
ATOM 1249 N N . ALA B 1 24 ? -2.195 -25.234 -13.625 1 53.22 24 ALA B N 1
ATOM 1250 C CA . ALA B 1 24 ? -3.426 -24.641 -14.141 1 53.22 24 ALA B CA 1
ATOM 1251 C C . ALA B 1 24 ? -4.648 -25.203 -13.438 1 53.22 24 ALA B C 1
ATOM 1253 O O . ALA B 1 24 ? -5.762 -25.141 -13.961 1 53.22 24 ALA B O 1
ATOM 1254 N N . ASN B 1 25 ? -4.496 -25.906 -12.289 1 54.97 25 ASN B N 1
ATOM 1255 C CA . ASN B 1 25 ? -5.836 -26.359 -11.922 1 54.97 25 ASN B CA 1
ATOM 1256 C C . ASN B 1 25 ? -6.629 -25.25 -11.227 1 54.97 25 ASN B C 1
ATOM 1258 O O . ASN B 1 25 ? -6.168 -24.672 -10.242 1 54.97 25 ASN B O 1
ATOM 1262 N N . THR B 1 26 ? -7.551 -24.672 -11.906 1 56.59 26 THR B N 1
ATOM 1263 C CA . THR B 1 26 ? -8.5 -23.641 -11.516 1 56.59 26 THR B CA 1
ATOM 1264 C C . THR B 1 26 ? -9.203 -24 -10.219 1 56.59 26 THR B C 1
ATOM 1266 O O . THR B 1 26 ? -9.844 -23.156 -9.586 1 56.59 26 THR B O 1
ATOM 1269 N N . ASN B 1 27 ? -9.055 -25.172 -9.812 1 63.81 27 ASN B N 1
ATOM 1270 C CA . ASN B 1 27 ? -9.82 -25.625 -8.648 1 63.81 27 ASN B CA 1
ATOM 1271 C C . ASN B 1 27 ? -8.93 -25.75 -7.41 1 63.81 27 ASN B C 1
ATOM 1273 O O . ASN B 1 27 ? -9.164 -26.625 -6.566 1 63.81 27 ASN B O 1
ATOM 1277 N N . VAL B 1 28 ? -8.008 -25 -7.41 1 74.75 28 VAL B N 1
ATOM 1278 C CA . VAL B 1 28 ? -7.117 -25.141 -6.258 1 74.75 28 VAL B CA 1
ATOM 1279 C C . VAL B 1 28 ? -7.41 -24.031 -5.246 1 74.75 28 VAL B C 1
ATOM 1281 O O . VAL B 1 28 ? -7.855 -22.953 -5.617 1 74.75 28 VAL B O 1
ATOM 1284 N N . THR B 1 29 ? -7.301 -24.422 -4.008 1 82.38 29 THR B N 1
ATOM 1285 C CA . THR B 1 29 ? -7.457 -23.469 -2.912 1 82.38 29 THR B CA 1
ATOM 1286 C C . THR B 1 29 ? -6.195 -22.641 -2.742 1 82.38 29 THR B C 1
ATOM 1288 O O . THR B 1 29 ? -5.082 -23.156 -2.795 1 82.38 29 THR B O 1
ATOM 1291 N N . TYR B 1 30 ? -6.383 -21.406 -2.627 1 87.44 30 TYR B N 1
ATOM 1292 C CA . TYR B 1 30 ? -5.258 -20.516 -2.369 1 87.44 30 TYR B CA 1
ATOM 1293 C C . TYR B 1 30 ? -4.766 -20.672 -0.936 1 87.44 30 TYR B C 1
ATOM 1295 O O . TYR B 1 30 ? -5.562 -20.844 -0.012 1 87.44 30 TYR B O 1
ATOM 1303 N N . PRO B 1 31 ? -3.375 -20.641 -0.742 1 88.25 31 PRO B N 1
ATOM 1304 C CA . PRO B 1 31 ? -2.857 -20.766 0.624 1 88.25 31 PRO B CA 1
ATOM 1305 C C . PRO B 1 31 ? -3.49 -19.75 1.583 1 88.25 31 PRO B C 1
ATOM 1307 O O . PRO B 1 31 ? -3.822 -18.641 1.182 1 88.25 31 PRO B O 1
ATOM 1310 N N . LEU B 1 32 ? -3.641 -20.156 2.787 1 87.75 32 LEU B N 1
ATOM 1311 C CA . LEU B 1 32 ? -4.355 -19.359 3.781 1 87.75 32 LEU B CA 1
ATOM 1312 C C . LEU B 1 32 ? -3.387 -18.5 4.586 1 87.75 32 LEU B C 1
ATOM 1314 O O . LEU B 1 32 ? -2.199 -18.812 4.684 1 87.75 32 LEU B O 1
ATOM 1318 N N . ARG B 1 33 ? -3.863 -17.391 5.055 1 89.62 33 ARG B N 1
ATOM 1319 C CA . ARG B 1 33 ? -3.227 -16.516 6.043 1 89.62 33 ARG B CA 1
ATOM 1320 C C . ARG B 1 33 ? -1.904 -15.969 5.52 1 89.62 33 ARG B C 1
ATOM 1322 O O . ARG B 1 33 ? -0.903 -15.961 6.238 1 89.62 33 ARG B O 1
ATOM 1329 N N . LEU B 1 34 ? -1.886 -15.711 4.266 1 90.44 34 LEU B N 1
ATOM 1330 C CA . LEU B 1 34 ? -0.711 -15.039 3.713 1 90.44 34 LEU B CA 1
ATOM 1331 C C . LEU B 1 34 ? -0.75 -13.547 3.998 1 90.44 34 LEU B C 1
ATOM 1333 O O . LEU B 1 34 ? -1.824 -12.938 4.02 1 90.44 34 LEU B O 1
ATOM 1337 N N . ASN B 1 35 ? 0.37 -12.992 4.293 1 91.12 35 ASN B N 1
ATOM 1338 C CA . ASN B 1 35 ? 0.582 -11.57 4.527 1 91.12 35 ASN B CA 1
ATOM 1339 C C . ASN B 1 35 ? 2.029 -11.172 4.262 1 91.12 35 ASN B C 1
ATOM 1341 O O . ASN B 1 35 ? 2.883 -11.289 5.145 1 91.12 35 ASN B O 1
ATOM 1345 N N . TYR B 1 36 ? 2.248 -10.688 3.084 1 92.81 36 TYR B N 1
ATOM 1346 C CA . TYR B 1 36 ? 3.619 -10.32 2.742 1 92.81 36 TYR B CA 1
ATOM 1347 C C . TYR B 1 36 ? 3.645 -9.273 1.637 1 92.81 36 TYR B C 1
ATOM 1349 O O . TYR B 1 36 ? 2.639 -9.055 0.955 1 92.81 36 TYR B O 1
ATOM 1357 N N . GLY B 1 37 ? 4.801 -8.664 1.518 1 94.5 37 GLY B N 1
ATOM 1358 C CA . GLY B 1 37 ? 5.016 -7.688 0.46 1 94.5 37 GLY B CA 1
ATOM 1359 C C . GLY B 1 37 ? 6.008 -8.156 -0.59 1 94.5 37 GLY B C 1
ATOM 1360 O O . GLY B 1 37 ? 6.863 -9 -0.313 1 94.5 37 GLY B O 1
ATOM 1361 N N . ILE B 1 38 ? 5.77 -7.727 -1.711 1 95.75 38 ILE B N 1
ATOM 1362 C CA . ILE B 1 38 ? 6.742 -7.801 -2.797 1 95.75 38 ILE B CA 1
ATOM 1363 C C . ILE B 1 38 ? 7.285 -6.406 -3.104 1 95.75 38 ILE B C 1
ATOM 1365 O O . ILE B 1 38 ? 6.523 -5.5 -3.449 1 95.75 38 ILE B O 1
ATOM 1369 N N . CYS B 1 39 ? 8.531 -6.301 -2.977 1 95.31 39 CYS B N 1
ATOM 1370 C CA . CYS B 1 39 ? 9.148 -4.988 -3.125 1 95.31 39 CYS B CA 1
ATOM 1371 C C . CYS B 1 39 ? 9.992 -4.922 -4.395 1 95.31 39 CYS B C 1
ATOM 1373 O O . CYS B 1 39 ? 10.555 -5.93 -4.824 1 95.31 39 CYS B O 1
ATOM 1375 N N . ILE B 1 40 ? 10 -3.779 -4.977 1 95.75 40 ILE B N 1
ATOM 1376 C CA . ILE B 1 40 ? 10.789 -3.504 -6.172 1 95.75 40 ILE B CA 1
ATOM 1377 C C . ILE B 1 40 ? 11.734 -2.334 -5.906 1 95.75 40 ILE B C 1
ATOM 1379 O O . ILE B 1 40 ? 11.297 -1.257 -5.492 1 95.75 40 ILE B O 1
ATOM 1383 N N . ARG B 1 41 ? 12.969 -2.568 -6.137 1 94.38 41 ARG B N 1
ATOM 1384 C CA . ARG B 1 41 ? 13.914 -1.465 -6.035 1 94.38 41 ARG B CA 1
ATOM 1385 C C . ARG B 1 41 ? 13.656 -0.422 -7.121 1 94.38 41 ARG B C 1
ATOM 1387 O O . ARG B 1 41 ? 13.602 -0.753 -8.305 1 94.38 41 ARG B O 1
ATOM 1394 N N . GLN B 1 42 ? 13.523 0.771 -6.703 1 94.12 42 GLN B N 1
ATOM 1395 C CA . GLN B 1 42 ? 13.328 1.839 -7.68 1 94.12 42 GLN B CA 1
ATOM 1396 C C . GLN B 1 42 ? 14.625 2.146 -8.422 1 94.12 42 GLN B C 1
ATOM 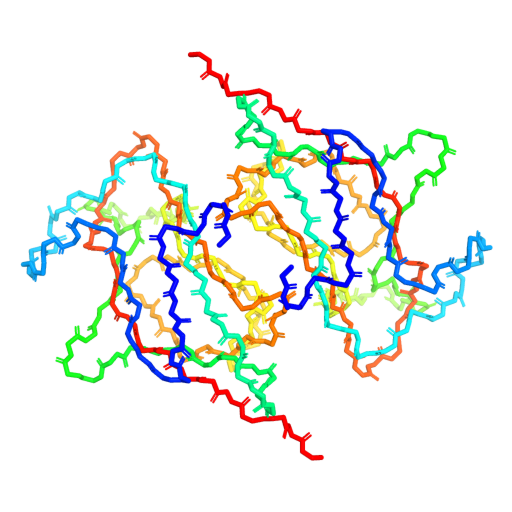1398 O O . GLN B 1 42 ? 15.648 2.447 -7.805 1 94.12 42 GLN B O 1
ATOM 1403 N N . GLY B 1 43 ? 14.508 2.062 -9.719 1 94.56 43 GLY B N 1
ATOM 1404 C CA . GLY B 1 43 ? 15.625 2.518 -10.523 1 94.56 43 GLY B CA 1
ATOM 1405 C C . GLY B 1 43 ? 15.734 4.027 -10.602 1 94.56 43 GLY B C 1
ATOM 1406 O O . GLY B 1 43 ? 14.742 4.734 -10.414 1 94.56 43 GLY B O 1
ATOM 1407 N N . TYR B 1 44 ? 16.969 4.457 -10.859 1 93.31 44 TYR B N 1
ATOM 1408 C CA . TYR B 1 44 ? 17.141 5.891 -11.055 1 93.31 44 TYR B CA 1
ATOM 1409 C C . TYR B 1 44 ? 16.344 6.383 -12.25 1 93.31 44 TYR B C 1
ATOM 1411 O O . TYR B 1 44 ? 16.359 5.77 -13.32 1 93.31 44 TYR B O 1
ATOM 1419 N N . GLY B 1 45 ? 15.609 7.438 -12.07 1 94 45 GLY B N 1
ATOM 1420 C CA . GLY B 1 45 ? 14.867 8.047 -13.164 1 94 45 GLY B CA 1
ATOM 1421 C C . GLY B 1 45 ? 13.516 7.402 -13.398 1 94 45 GLY B C 1
ATOM 1422 O O . GLY B 1 45 ? 12.812 7.754 -14.352 1 94 45 GLY B O 1
ATOM 1423 N N . PHE B 1 46 ? 13.172 6.473 -12.625 1 95.56 46 PHE B N 1
ATOM 1424 C CA . PHE B 1 46 ? 11.875 5.816 -12.758 1 95.56 46 PHE B CA 1
ATOM 1425 C C . PHE B 1 46 ? 10.938 6.238 -11.633 1 95.56 46 PHE B C 1
ATOM 1427 O O . PHE B 1 46 ? 11.352 6.332 -10.477 1 95.56 46 PHE B O 1
ATOM 1434 N N . CYS B 1 47 ? 9.586 6.504 -11.938 1 93.25 47 CYS B N 1
ATOM 1435 C CA . CYS B 1 47 ? 8.742 7.148 -10.938 1 93.25 47 CYS B CA 1
ATOM 1436 C C . CYS B 1 47 ? 7.426 6.395 -10.773 1 93.25 47 CYS B C 1
ATOM 1438 O O . CYS B 1 47 ? 6.59 6.766 -9.945 1 93.25 47 CYS B O 1
ATOM 1440 N N . SER B 1 48 ? 7.207 5.355 -11.562 1 95.19 48 SER B N 1
ATOM 1441 C CA . SER B 1 48 ? 6.012 4.527 -11.422 1 95.19 48 SER B CA 1
ATOM 1442 C C . SER B 1 48 ? 6.258 3.109 -11.922 1 95.19 48 SER B C 1
ATOM 1444 O O . SER B 1 48 ? 7.297 2.83 -12.523 1 95.19 48 SER B O 1
ATOM 1446 N N . VAL B 1 49 ? 5.34 2.225 -11.531 1 96.69 49 VAL B N 1
ATOM 1447 C CA . VAL B 1 49 ? 5.418 0.839 -11.977 1 96.69 49 VAL B CA 1
ATOM 1448 C C . VAL B 1 49 ? 4.113 0.441 -12.664 1 96.69 49 VAL B C 1
ATOM 1450 O O . VAL B 1 49 ? 3.025 0.728 -12.148 1 96.69 49 VAL B O 1
ATOM 1453 N N . GLN B 1 50 ? 4.246 -0.119 -13.812 1 96.69 50 GLN B N 1
ATOM 1454 C CA . GLN B 1 50 ? 3.102 -0.716 -14.492 1 96.69 50 GLN B CA 1
ATOM 1455 C C . GLN B 1 50 ? 3.041 -2.223 -14.25 1 96.69 50 GLN B C 1
ATOM 1457 O O . GLN B 1 50 ? 4.066 -2.906 -14.305 1 96.69 50 GLN B O 1
ATOM 1462 N N . TYR B 1 51 ? 1.879 -2.695 -13.914 1 96.81 51 TYR B N 1
ATOM 1463 C CA . TYR B 1 51 ? 1.606 -4.117 -13.727 1 96.81 51 TYR B CA 1
ATOM 1464 C C . TYR B 1 51 ? 0.625 -4.625 -14.773 1 96.81 51 TYR B C 1
ATOM 1466 O O . TYR B 1 51 ? -0.358 -3.953 -15.094 1 96.81 51 TYR B O 1
ATOM 1474 N N . SER B 1 52 ? 0.913 -5.777 -15.273 1 96.25 52 SER B N 1
ATOM 1475 C CA . SER B 1 52 ? 0.043 -6.332 -16.312 1 96.25 52 SER B CA 1
ATOM 1476 C C . SER B 1 52 ? 0.179 -7.852 -16.391 1 96.25 52 SER B C 1
ATOM 1478 O O . SER B 1 52 ? 1.162 -8.414 -15.898 1 96.25 52 SER B O 1
ATOM 1480 N N . LEU B 1 53 ? -0.884 -8.398 -16.969 1 95 53 LEU B N 1
ATOM 1481 C CA . LEU B 1 53 ? -0.783 -9.828 -17.25 1 95 53 LEU B CA 1
ATOM 1482 C C . LEU B 1 53 ? 0.181 -10.086 -18.406 1 95 53 LEU B C 1
ATOM 1484 O O . LEU B 1 53 ? 0.146 -9.383 -19.422 1 95 53 LEU B O 1
ATOM 1488 N N . SER B 1 54 ? 1.115 -11.039 -18.094 1 87.56 54 SER B N 1
ATOM 1489 C CA . SER B 1 54 ? 1.945 -11.461 -19.219 1 87.56 54 SER B CA 1
ATOM 1490 C C . SER B 1 54 ? 1.108 -12.117 -20.312 1 87.56 54 SER B C 1
ATOM 1492 O O . SER B 1 54 ? 0.246 -12.953 -20.016 1 87.56 54 SER B O 1
ATOM 1494 N N . PRO B 1 55 ? 1.412 -11.766 -21.547 1 85.81 55 PRO B N 1
ATOM 1495 C CA . PRO B 1 55 ? 0.659 -12.391 -22.625 1 85.81 55 PRO B CA 1
ATOM 1496 C C . PRO B 1 55 ? 0.934 -13.891 -22.75 1 85.81 55 PRO B C 1
ATOM 1498 O O . PRO B 1 55 ? 0.079 -14.641 -23.219 1 85.81 55 PRO B O 1
ATOM 1501 N N . ASP B 1 56 ? 2.037 -14.312 -22.297 1 87 56 ASP B N 1
ATOM 1502 C CA . ASP B 1 56 ? 2.465 -15.695 -22.516 1 87 56 ASP B CA 1
ATOM 1503 C C . ASP B 1 56 ? 2.002 -16.609 -21.391 1 87 56 ASP B C 1
ATOM 1505 O O . ASP B 1 56 ? 1.427 -17.672 -21.625 1 87 56 ASP B O 1
ATOM 1509 N N . ASN B 1 57 ? 2.234 -16.203 -20.172 1 87.12 57 ASN B N 1
ATOM 1510 C CA . ASN B 1 57 ? 1.987 -17.125 -19.062 1 87.12 57 ASN B CA 1
ATOM 1511 C C . ASN B 1 57 ? 1.398 -16.406 -17.859 1 87.12 57 ASN B C 1
ATOM 1513 O O . ASN B 1 57 ? 1.439 -16.938 -16.734 1 87.12 57 ASN B O 1
ATOM 1517 N N . GLY B 1 58 ? 0.87 -15.281 -18.172 1 91.38 58 GLY B N 1
ATOM 1518 C CA . GLY B 1 58 ? 0.292 -14.539 -17.062 1 91.38 58 GLY B CA 1
ATOM 1519 C C . GLY B 1 58 ? -1.044 -15.102 -16.609 1 91.38 58 GLY B C 1
ATOM 1520 O O . GLY B 1 58 ? -1.812 -15.625 -17.406 1 91.38 58 GLY B O 1
ATOM 1521 N N . TYR B 1 59 ? -1.359 -14.922 -15.273 1 90.62 59 TYR B N 1
ATOM 1522 C CA . TYR B 1 59 ? -2.662 -15.273 -14.719 1 90.62 59 TYR B CA 1
ATOM 1523 C C . TYR B 1 59 ? -2.939 -14.5 -13.438 1 90.62 59 TYR B C 1
ATOM 1525 O O . TYR B 1 59 ? -2.014 -14.008 -12.789 1 90.62 59 TYR B O 1
ATOM 1533 N N . PHE B 1 60 ? -4.18 -14.406 -13.211 1 91.62 60 PHE B N 1
ATOM 1534 C CA . PHE B 1 60 ? -4.672 -13.773 -11.992 1 91.62 60 PHE B CA 1
ATOM 1535 C C . PHE B 1 60 ? -5.949 -14.445 -11.508 1 91.62 60 PHE B C 1
ATOM 1537 O O . PHE B 1 60 ? -6.949 -14.484 -12.227 1 91.62 60 PHE B O 1
ATOM 1544 N N . GLN B 1 61 ? -5.824 -15.016 -10.344 1 90.06 61 GLN B N 1
ATOM 1545 C CA . GLN B 1 61 ? -6.98 -15.633 -9.703 1 90.06 61 GLN B CA 1
ATOM 1546 C C . GLN B 1 61 ? -6.871 -15.562 -8.18 1 90.06 61 GLN B C 1
ATOM 1548 O O . GLN B 1 61 ? -6.234 -16.422 -7.559 1 90.06 61 GLN B O 1
ATOM 1553 N N . MET B 1 62 ? -7.477 -14.594 -7.676 1 89.31 62 MET B N 1
ATOM 1554 C CA . MET B 1 62 ? -7.477 -14.383 -6.23 1 89.31 62 MET B CA 1
ATOM 1555 C C . MET B 1 62 ? -8.898 -14.344 -5.688 1 89.31 62 MET B C 1
ATOM 1557 O O . MET B 1 62 ? -9.719 -13.539 -6.133 1 89.31 62 MET B O 1
ATOM 1561 N N . ASP B 1 63 ? -9.172 -15.094 -4.711 1 87.38 63 ASP B N 1
ATOM 1562 C CA . ASP B 1 63 ? -10.484 -15.125 -4.082 1 87.38 63 ASP B CA 1
ATOM 1563 C C . ASP B 1 63 ? -11.57 -15.516 -5.09 1 87.38 63 ASP B C 1
ATOM 1565 O O . ASP B 1 63 ? -12.602 -14.852 -5.195 1 87.38 63 ASP B O 1
ATOM 1569 N N . SER B 1 64 ? -11.211 -16.453 -5.891 1 76.19 64 SER B N 1
ATOM 1570 C CA . SER B 1 64 ? -12.188 -16.891 -6.879 1 76.19 64 SER B CA 1
ATOM 1571 C C . SER B 1 64 ? -13.211 -17.844 -6.254 1 76.19 64 SER B C 1
ATOM 1573 O O . SER B 1 64 ? -12.898 -18.562 -5.305 1 76.19 64 SER B O 1
ATOM 1575 N N . LEU B 1 65 ? -14.453 -17.547 -6.566 1 63.84 65 LEU B N 1
ATOM 1576 C CA . LEU B 1 65 ? -15.531 -18.359 -6.023 1 63.84 65 LEU B CA 1
ATOM 1577 C C . LEU B 1 65 ? -15.352 -19.812 -6.406 1 63.84 65 LEU B C 1
ATOM 1579 O O . LEU B 1 65 ? -15.125 -20.141 -7.574 1 63.84 65 LEU B O 1
ATOM 1583 N N . ILE B 1 66 ? -14.781 -20.797 -5.691 1 55.72 66 ILE B N 1
ATOM 1584 C CA . ILE B 1 66 ? -14.773 -22.234 -5.992 1 55.72 66 ILE B CA 1
ATOM 1585 C C . ILE B 1 66 ? -16.203 -22.734 -6.141 1 55.72 66 ILE B C 1
ATOM 1587 O O . ILE B 1 66 ? -16.5 -23.578 -6.996 1 55.72 66 ILE B O 1
ATOM 1591 N N . ASN B 1 67 ? -17.141 -22.062 -5.25 1 51.44 67 ASN B N 1
ATOM 1592 C CA . ASN B 1 67 ? -18.516 -22.578 -5.301 1 51.44 67 ASN B CA 1
ATOM 1593 C C . ASN B 1 67 ? -19.516 -21.453 -5.523 1 51.44 67 ASN B C 1
ATOM 1595 O O . ASN B 1 67 ? -20.438 -21.266 -4.723 1 51.44 67 ASN B O 1
ATOM 1599 N N . ALA B 1 68 ? -19.109 -20.688 -6.348 1 48.5 68 ALA B N 1
ATOM 1600 C CA . ALA B 1 68 ? -19.891 -19.453 -6.453 1 48.5 68 ALA B CA 1
ATOM 1601 C C . ALA B 1 68 ? -21.359 -19.75 -6.719 1 48.5 68 ALA B C 1
ATOM 1603 O O . ALA B 1 68 ? -21.688 -20.469 -7.668 1 48.5 68 ALA B O 1
ATOM 1604 N N . THR B 1 69 ? -22 -19.828 -5.676 1 47.47 69 THR B N 1
ATOM 1605 C CA . THR B 1 69 ? -23.406 -19.609 -5.969 1 47.47 69 THR B CA 1
ATOM 1606 C C . THR B 1 69 ? -23.609 -18.234 -6.613 1 47.47 69 THR B C 1
ATOM 1608 O O . THR B 1 69 ? -22.812 -17.312 -6.414 1 47.47 69 THR B O 1
ATOM 1611 N N . GLU B 1 70 ? -24.469 -18.109 -7.59 1 46.84 70 GLU B N 1
ATOM 1612 C CA . GLU B 1 70 ? -24.859 -17.016 -8.469 1 46.84 70 GLU B CA 1
ATOM 1613 C C . GLU B 1 70 ? -24.641 -15.664 -7.797 1 46.84 70 GLU B C 1
ATOM 1615 O O . GLU B 1 70 ? -24.297 -14.688 -8.461 1 46.84 70 GLU B O 1
ATOM 1620 N N . ASN B 1 71 ? -24.953 -15.523 -6.523 1 45.31 71 ASN B N 1
ATOM 1621 C CA . ASN B 1 71 ? -25.078 -14.211 -5.898 1 45.31 71 ASN B CA 1
ATOM 1622 C C . ASN B 1 71 ? -23.875 -13.883 -5.02 1 45.31 71 ASN B C 1
ATOM 1624 O O . ASN B 1 71 ? -23.969 -13.016 -4.148 1 45.31 71 ASN B O 1
ATOM 1628 N N . ALA B 1 72 ? -22.828 -14.742 -5.211 1 51.38 72 ALA B N 1
ATOM 1629 C CA . ALA B 1 72 ? -21.812 -14.578 -4.168 1 51.38 72 ALA B CA 1
ATOM 1630 C C . ALA B 1 72 ? -20.922 -13.383 -4.453 1 51.38 72 ALA B C 1
ATOM 1632 O O . ALA B 1 72 ? -20.5 -13.18 -5.594 1 51.38 72 ALA B O 1
ATOM 1633 N N . THR B 1 73 ? -20.922 -12.352 -3.674 1 58.38 73 THR B N 1
ATOM 1634 C CA . THR B 1 73 ? -20.078 -11.164 -3.764 1 58.38 73 THR B CA 1
ATOM 1635 C C . THR B 1 73 ? -18.656 -11.477 -3.33 1 58.38 73 THR B C 1
ATOM 1637 O O . THR B 1 73 ? -18.438 -12.211 -2.361 1 58.38 73 THR B O 1
ATOM 1640 N N . ILE B 1 74 ? -17.75 -11.328 -4.23 1 63.06 74 ILE B N 1
ATOM 1641 C CA . ILE B 1 74 ? -16.344 -11.516 -3.895 1 63.06 74 ILE B CA 1
ATOM 1642 C C . ILE B 1 74 ? -15.969 -10.586 -2.738 1 63.06 74 ILE B C 1
ATOM 1644 O O . ILE B 1 74 ? -16.141 -9.375 -2.826 1 63.06 74 ILE B O 1
ATOM 1648 N N . SER B 1 75 ? -15.672 -11.18 -1.613 1 71.5 75 SER B N 1
ATOM 1649 C CA . SER B 1 75 ? -15.305 -10.422 -0.425 1 71.5 75 SER B CA 1
ATOM 1650 C C . SER B 1 75 ? -13.938 -9.766 -0.589 1 71.5 75 SER B C 1
ATOM 1652 O O . SER B 1 75 ? -13.617 -8.797 0.104 1 71.5 75 SER B O 1
ATOM 1654 N N . CYS B 1 76 ? -13.125 -10.344 -1.483 1 82.5 76 CYS B N 1
ATOM 1655 C CA . CYS B 1 76 ? -11.781 -9.875 -1.797 1 82.5 76 CYS B CA 1
ATOM 1656 C C . CYS B 1 76 ? -10.891 -9.914 -0.562 1 82.5 76 CYS B C 1
ATOM 1658 O O . CYS B 1 76 ? -10.039 -9.047 -0.376 1 82.5 76 CYS B O 1
ATOM 1660 N N . ASP B 1 77 ? -11.141 -11.055 0.179 1 83.56 77 ASP B N 1
ATOM 1661 C CA . ASP B 1 77 ? -10.289 -11.266 1.348 1 83.56 77 ASP B CA 1
ATOM 1662 C C . ASP B 1 77 ? -8.906 -11.766 0.94 1 83.56 77 ASP B C 1
ATOM 1664 O O . ASP B 1 77 ? -7.914 -11.492 1.616 1 83.56 77 ASP B O 1
ATOM 1668 N N . ASP B 1 78 ? -8.906 -12.617 -0.069 1 88.31 78 ASP B N 1
ATOM 1669 C CA . ASP B 1 78 ? -7.652 -12.93 -0.748 1 88.31 78 ASP B CA 1
ATOM 1670 C C . ASP B 1 78 ? -7.395 -11.953 -1.896 1 88.31 78 ASP B C 1
ATOM 1672 O O . ASP B 1 78 ? -8.172 -11.891 -2.85 1 88.31 78 ASP B O 1
ATOM 1676 N N . SER B 1 79 ? -6.34 -11.133 -1.729 1 91.31 79 SER B N 1
ATOM 1677 C CA . SER B 1 79 ? -6.23 -10.047 -2.699 1 91.31 79 SER B CA 1
ATOM 1678 C C . SER B 1 79 ? -4.781 -9.617 -2.887 1 91.31 79 SER B C 1
ATOM 1680 O O . SER B 1 79 ? -3.906 -10.008 -2.109 1 91.31 79 SER B O 1
ATOM 1682 N N . LEU B 1 80 ? -4.617 -8.969 -3.975 1 93.38 80 LEU B N 1
ATOM 1683 C CA . LEU B 1 80 ? -3.426 -8.18 -4.258 1 93.38 80 LEU B CA 1
ATOM 1684 C C . LEU B 1 80 ? -3.705 -6.691 -4.07 1 93.38 80 LEU B C 1
ATOM 1686 O O . LEU B 1 80 ? -4.652 -6.156 -4.648 1 93.38 80 LEU B O 1
ATOM 1690 N N . ILE B 1 81 ? -2.934 -6.113 -3.266 1 93.44 81 ILE B N 1
ATOM 1691 C CA . ILE B 1 81 ? -3.098 -4.684 -3.021 1 93.44 81 ILE B CA 1
ATOM 1692 C C . ILE B 1 81 ? -1.958 -3.914 -3.684 1 93.44 81 ILE B C 1
ATOM 1694 O O . ILE B 1 81 ? -0.783 -4.18 -3.418 1 93.44 81 ILE B O 1
ATOM 1698 N N . ILE B 1 82 ? -2.33 -2.99 -4.504 1 94.56 82 ILE B N 1
ATOM 1699 C CA . ILE B 1 82 ? -1.402 -2.078 -5.164 1 94.56 82 ILE B CA 1
ATOM 1700 C C . ILE B 1 82 ? -1.713 -0.64 -4.758 1 94.56 82 ILE B C 1
ATOM 1702 O O . ILE B 1 82 ? -2.695 -0.055 -5.223 1 94.56 82 ILE B O 1
ATOM 1706 N N . PRO B 1 83 ? -0.828 -0.118 -3.928 1 92.5 83 PRO B N 1
ATOM 1707 C CA . PRO B 1 83 ? -1.134 1.236 -3.463 1 92.5 83 PRO B CA 1
ATOM 1708 C C . PRO B 1 83 ? -1.135 2.264 -4.594 1 92.5 83 PRO B C 1
ATOM 1710 O O . PRO B 1 83 ? -0.288 2.201 -5.488 1 92.5 83 PRO B O 1
ATOM 1713 N N . LYS B 1 84 ? -2.109 3.18 -4.559 1 88.94 84 LYS B N 1
ATOM 1714 C CA . LYS B 1 84 ? -2.238 4.305 -5.477 1 88.94 84 LYS B CA 1
ATOM 1715 C C . LYS B 1 84 ? -2.398 3.824 -6.918 1 88.94 84 LYS B C 1
ATOM 1717 O O . LYS B 1 84 ? -1.845 4.422 -7.844 1 88.94 84 LYS B O 1
ATOM 1722 N N . ALA B 1 85 ? -3.049 2.729 -6.938 1 86.62 85 ALA B N 1
ATOM 1723 C CA . ALA B 1 85 ? -3.287 2.162 -8.258 1 86.62 85 ALA B CA 1
ATOM 1724 C C . ALA B 1 85 ? -4.23 3.045 -9.07 1 86.62 85 ALA B C 1
ATOM 1726 O O . ALA B 1 85 ? -5.199 3.586 -8.539 1 86.62 85 ALA B O 1
ATOM 1727 N N . SER B 1 86 ? -3.889 3.395 -10.164 1 76.94 86 SER B N 1
ATOM 1728 C CA . SER B 1 86 ? -4.754 4.105 -11.102 1 76.94 86 SER B CA 1
ATOM 1729 C C . SER B 1 86 ? -5.023 3.264 -12.344 1 76.94 86 SER B C 1
ATOM 1731 O O . SER B 1 86 ? -4.191 3.199 -13.25 1 76.94 86 SER B O 1
ATOM 1733 N N . PRO B 1 87 ? -6.16 2.5 -12.031 1 58.28 87 PRO B N 1
ATOM 1734 C CA . PRO B 1 87 ? -6.496 1.826 -13.281 1 58.28 87 PRO B CA 1
ATOM 1735 C C . PRO B 1 87 ? -6.824 2.805 -14.414 1 58.28 87 PRO B C 1
ATOM 1737 O O . PRO B 1 87 ? -7.172 3.959 -14.148 1 58.28 87 PRO B O 1
ATOM 1740 N N . GLN B 1 88 ? -6.309 2.572 -15.516 1 55.28 88 GLN B N 1
ATOM 1741 C CA . GLN B 1 88 ? -6.758 3.371 -16.656 1 55.28 88 GLN B CA 1
ATOM 1742 C C . GLN B 1 88 ? -8.258 3.625 -16.578 1 55.28 88 GLN B C 1
ATOM 1744 O O . GLN B 1 88 ? -8.773 4.523 -17.25 1 55.28 88 GLN B O 1
ATOM 1749 N N . THR B 1 89 ? -8.844 2.814 -15.711 1 50.09 89 THR B N 1
ATOM 1750 C CA . THR B 1 89 ? -10.273 3.047 -15.562 1 50.09 89 THR B CA 1
ATOM 1751 C C . THR B 1 89 ? -10.555 3.939 -14.359 1 50.09 89 THR B C 1
ATOM 1753 O O . THR B 1 89 ? -9.656 4.199 -13.555 1 50.09 89 THR B O 1
ATOM 1756 N N . THR B 1 90 ? -11.656 4.672 -14.227 1 49.31 90 THR B N 1
ATOM 1757 C CA . THR B 1 90 ? -12.078 5.809 -13.414 1 49.31 90 THR B CA 1
ATOM 1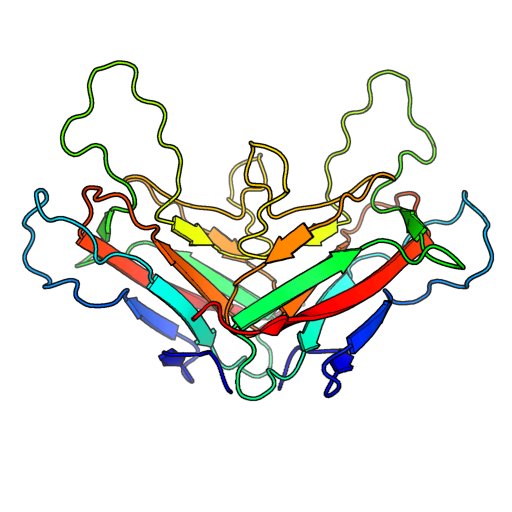758 C C . THR B 1 90 ? -11.922 5.504 -11.93 1 49.31 90 THR B C 1
ATOM 1760 O O . THR B 1 90 ? -11.633 6.398 -11.133 1 49.31 90 THR B O 1
ATOM 1763 N N . THR B 1 91 ? -12.312 4.324 -11.422 1 51.44 91 THR B N 1
ATOM 1764 C CA . THR B 1 91 ? -12.422 4.301 -9.969 1 51.44 91 THR B CA 1
ATOM 1765 C C . THR B 1 91 ? -11.141 3.773 -9.328 1 51.44 91 THR B C 1
ATOM 1767 O O . THR B 1 91 ? -10.648 2.709 -9.711 1 51.44 91 THR B O 1
ATOM 1770 N N . SER B 1 92 ? -10.453 4.656 -8.664 1 58.69 92 SER B N 1
ATOM 1771 C CA . SER B 1 92 ? -9.227 4.289 -7.973 1 58.69 92 SER B CA 1
ATOM 1772 C C . SER B 1 92 ? -9.469 3.162 -6.973 1 58.69 92 SER B C 1
ATOM 1774 O O . SER B 1 92 ? -10.336 3.268 -6.109 1 58.69 92 SER B O 1
ATOM 1776 N N . GLU B 1 93 ? -8.961 1.971 -7.387 1 74.94 93 GLU B N 1
ATOM 1777 C CA . GLU B 1 93 ? -8.992 0.829 -6.477 1 74.94 93 GLU B CA 1
ATOM 1778 C C . GLU B 1 93 ? -7.578 0.342 -6.156 1 74.94 93 GLU B C 1
ATOM 1780 O O . GLU B 1 93 ? -6.707 0.327 -7.031 1 74.94 93 GLU B O 1
ATOM 1785 N N . ASP B 1 94 ? -7.41 0.077 -4.926 1 86.12 94 ASP B N 1
ATOM 1786 C CA . ASP B 1 94 ? -6.082 -0.388 -4.543 1 86.12 94 ASP B CA 1
ATOM 1787 C C . ASP B 1 94 ? -6.062 -1.904 -4.359 1 86.12 94 ASP B C 1
ATOM 1789 O O . ASP B 1 94 ? -4.996 -2.523 -4.383 1 86.12 94 ASP B O 1
ATOM 1793 N N . ARG B 1 95 ? -7.27 -2.459 -4.25 1 87.5 95 ARG 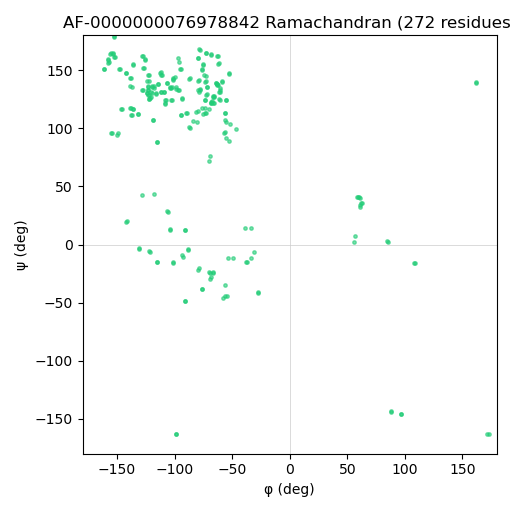B N 1
ATOM 1794 C CA . ARG B 1 95 ? -7.352 -3.885 -3.951 1 87.5 95 ARG B CA 1
ATOM 1795 C C . ARG B 1 95 ? -7.91 -4.66 -5.137 1 87.5 95 ARG B C 1
ATOM 1797 O O . ARG B 1 95 ? -8.93 -4.277 -5.715 1 87.5 95 ARG B O 1
ATOM 1804 N N . TYR B 1 96 ? -7.207 -5.758 -5.5 1 88.69 96 TYR B N 1
ATOM 1805 C CA . TYR B 1 96 ? -7.598 -6.566 -6.648 1 88.69 96 TYR B CA 1
ATOM 1806 C C . TYR B 1 96 ? -7.824 -8.016 -6.242 1 88.69 96 TYR B C 1
ATOM 1808 O O . TYR B 1 96 ? -7.027 -8.594 -5.504 1 88.69 96 TYR B O 1
ATOM 1816 N N . CYS B 1 97 ? -8.875 -8.539 -6.754 1 89.12 97 CYS B N 1
ATOM 1817 C CA . CYS B 1 97 ? -9.227 -9.938 -6.574 1 89.12 97 CYS B CA 1
ATOM 1818 C C . CYS B 1 97 ? -10.055 -10.453 -7.75 1 89.12 97 CYS B C 1
ATOM 1820 O O . CYS B 1 97 ? -10.258 -9.734 -8.727 1 89.12 97 CYS B O 1
ATOM 1822 N N . GLY B 1 98 ? -10.391 -11.719 -7.648 1 88.75 98 GLY B N 1
ATOM 1823 C CA . GLY B 1 98 ? -11.109 -12.328 -8.758 1 88.75 98 GLY B CA 1
ATOM 1824 C C . GLY B 1 98 ? -10.188 -12.891 -9.82 1 88.75 98 GLY B C 1
ATOM 1825 O O . GLY B 1 98 ? -9.141 -13.461 -9.508 1 88.75 98 GLY B O 1
ATOM 1826 N N . THR B 1 99 ? -10.703 -12.719 -11.117 1 88.12 99 THR B N 1
ATOM 1827 C CA . THR B 1 99 ? -9.953 -13.344 -12.195 1 88.12 99 THR B CA 1
ATOM 1828 C C . THR B 1 99 ? -9.531 -12.297 -13.234 1 88.12 99 THR B C 1
ATOM 1830 O O . THR B 1 99 ? -8.75 -12.594 -14.141 1 88.12 99 THR B O 1
ATOM 1833 N N . ASN B 1 100 ? -10.023 -11.109 -13.008 1 86.12 100 ASN B N 1
ATOM 1834 C CA . ASN B 1 100 ? -9.672 -10.031 -13.93 1 86.12 100 ASN B CA 1
ATOM 1835 C C . ASN B 1 100 ? -8.609 -9.109 -13.336 1 86.12 100 ASN B C 1
ATOM 1837 O O . ASN B 1 100 ? -8.68 -8.75 -12.164 1 86.12 100 ASN B O 1
ATOM 1841 N N . PHE B 1 101 ? -7.668 -8.828 -14.156 1 91.06 101 PHE B N 1
ATOM 1842 C CA . PHE B 1 101 ? -6.637 -7.871 -13.766 1 91.06 101 PHE B CA 1
ATOM 1843 C C . PHE B 1 101 ? -6.316 -6.914 -14.914 1 91.06 101 PHE B C 1
ATOM 1845 O O . PHE B 1 101 ? -5.738 -7.32 -15.922 1 91.06 101 PHE B O 1
ATOM 1852 N N . PRO B 1 102 ? -6.664 -5.691 -14.75 1 91.12 102 PRO B N 1
ATOM 1853 C CA . PRO B 1 102 ? -6.34 -4.699 -15.789 1 91.12 102 PRO B CA 1
ATOM 1854 C C . PRO B 1 102 ? -4.883 -4.254 -15.742 1 91.12 102 PRO B C 1
ATOM 1856 O O . PRO B 1 102 ? -4.152 -4.613 -14.812 1 91.12 102 PRO B O 1
ATOM 1859 N N . VAL B 1 103 ? -4.496 -3.564 -16.828 1 92.88 103 VAL B N 1
ATOM 1860 C CA . VAL B 1 103 ? -3.201 -2.895 -16.766 1 92.88 103 VAL B CA 1
ATOM 1861 C C . VAL B 1 103 ? -3.254 -1.748 -15.766 1 92.88 103 VAL B C 1
ATOM 1863 O O . VAL B 1 103 ? -4.09 -0.85 -15.883 1 92.88 103 VAL B O 1
ATOM 1866 N N . ILE B 1 104 ? -2.344 -1.864 -14.781 1 92.75 104 ILE B N 1
ATOM 1867 C CA . ILE B 1 104 ? -2.344 -0.915 -13.672 1 92.75 104 ILE B CA 1
ATOM 1868 C C . ILE B 1 104 ? -1.006 -0.182 -13.625 1 92.75 104 ILE B C 1
ATOM 1870 O O . ILE B 1 104 ? 0.052 -0.796 -13.781 1 92.75 104 ILE B O 1
ATOM 1874 N N . THR B 1 105 ? -1.146 1.179 -13.414 1 93.5 105 THR B N 1
ATOM 1875 C CA . THR B 1 105 ? 0.061 1.936 -13.102 1 93.5 105 THR B CA 1
ATOM 1876 C C . THR B 1 105 ? -0.028 2.539 -11.703 1 93.5 105 THR B C 1
ATOM 1878 O O . THR B 1 105 ? -1.054 3.113 -11.336 1 93.5 105 THR B O 1
ATOM 1881 N N . SER B 1 106 ? 1.022 2.301 -10.953 1 94.06 106 SER B N 1
ATOM 1882 C CA . SER B 1 106 ? 1.077 2.861 -9.609 1 94.06 106 SER B CA 1
ATOM 1883 C C . SER B 1 106 ? 2.291 3.768 -9.438 1 94.06 106 SER B C 1
ATOM 1885 O O . SER B 1 106 ? 3.428 3.34 -9.648 1 94.06 106 SER B O 1
ATOM 1887 N N . PRO B 1 107 ? 2.041 4.988 -8.992 1 92.5 107 PRO B N 1
ATOM 1888 C CA . PRO B 1 107 ? 3.164 5.879 -8.695 1 92.5 107 PRO B CA 1
ATOM 1889 C C . PRO B 1 107 ? 3.625 5.777 -7.238 1 92.5 107 PRO B C 1
ATOM 1891 O O . PRO B 1 107 ? 4.41 6.613 -6.777 1 92.5 107 PRO B O 1
ATOM 1894 N N . ALA B 1 108 ? 3.178 4.793 -6.52 1 92.62 108 ALA B N 1
ATOM 1895 C CA . ALA B 1 108 ? 3.463 4.707 -5.09 1 92.62 108 ALA B CA 1
ATOM 1896 C C . ALA B 1 108 ? 4.961 4.559 -4.84 1 92.62 108 ALA B C 1
ATOM 1898 O O . ALA B 1 108 ? 5.648 3.828 -5.559 1 92.62 108 ALA B O 1
ATOM 1899 N N . HIS B 1 109 ? 5.367 5.34 -3.801 1 92.19 109 HIS B N 1
ATOM 1900 C CA . HIS B 1 109 ? 6.73 5.215 -3.297 1 92.19 109 HIS B CA 1
ATOM 1901 C C . HIS B 1 109 ? 6.738 4.879 -1.81 1 92.19 109 HIS B C 1
ATOM 1903 O O . HIS B 1 109 ? 6.078 5.547 -1.012 1 92.19 109 HIS B O 1
ATOM 1909 N N . PRO B 1 110 ? 7.602 3.836 -1.479 1 92.31 110 PRO B N 1
ATOM 1910 C CA . PRO B 1 110 ? 8.414 2.898 -2.26 1 92.31 110 PRO B CA 1
ATOM 1911 C C . PRO B 1 110 ? 7.57 1.984 -3.146 1 92.31 110 PRO B C 1
ATOM 1913 O O . PRO B 1 110 ? 6.355 1.872 -2.945 1 92.31 110 PRO B O 1
ATOM 1916 N N . PHE B 1 111 ? 8.234 1.4 -4.121 1 94.75 111 PHE B N 1
ATOM 1917 C CA . PHE B 1 111 ? 7.562 0.436 -4.98 1 94.75 111 PHE B CA 1
ATOM 1918 C C . PHE B 1 111 ? 7.312 -0.871 -4.242 1 94.75 111 PHE B C 1
ATOM 1920 O O . PHE B 1 111 ? 8.258 -1.589 -3.9 1 94.75 111 PHE B O 1
ATOM 1927 N N . ALA B 1 112 ? 6.043 -1.151 -4.016 1 95.19 112 ALA B N 1
ATOM 1928 C CA . ALA B 1 112 ? 5.684 -2.395 -3.336 1 95.19 112 ALA B CA 1
ATOM 1929 C C . ALA B 1 112 ? 4.219 -2.746 -3.584 1 95.19 112 ALA B C 1
ATOM 1931 O O . ALA B 1 112 ? 3.385 -1.86 -3.779 1 95.19 112 ALA B O 1
ATOM 1932 N N . VAL B 1 113 ? 3.959 -4.031 -3.557 1 96.25 113 VAL B N 1
ATOM 1933 C CA . VAL B 1 113 ? 2.596 -4.551 -3.549 1 96.25 113 VAL B CA 1
ATOM 1934 C C . VAL B 1 113 ? 2.424 -5.535 -2.398 1 96.25 113 VAL B C 1
ATOM 1936 O O . VAL B 1 113 ? 3.408 -6.043 -1.854 1 96.25 113 VAL B O 1
ATOM 1939 N N . TYR B 1 114 ? 1.16 -5.789 -2.049 1 95.56 114 TYR B N 1
ATOM 1940 C CA . TYR B 1 114 ? 0.881 -6.59 -0.864 1 95.56 114 TYR B CA 1
ATOM 1941 C C . TYR B 1 114 ? -0.069 -7.738 -1.193 1 95.56 114 TYR B C 1
ATOM 1943 O O . TYR B 1 114 ? -1.088 -7.535 -1.858 1 95.56 114 TYR B O 1
ATOM 1951 N N . VAL B 1 115 ? 0.311 -8.898 -0.726 1 93.75 115 VAL B N 1
ATOM 1952 C CA . VAL B 1 115 ? -0.494 -10.102 -0.927 1 93.75 115 VAL B CA 1
ATOM 1953 C C . VAL B 1 115 ? -1.117 -10.531 0.398 1 93.75 115 VAL B C 1
ATOM 1955 O O . VAL B 1 115 ? -0.422 -10.648 1.41 1 93.75 115 VAL B O 1
ATOM 1958 N N . THR B 1 116 ? -2.441 -10.789 0.305 1 91 116 THR B N 1
ATOM 1959 C CA . THR B 1 116 ? -3.111 -11.195 1.536 1 91 116 THR B CA 1
ATOM 1960 C C . THR B 1 116 ? -4.098 -12.328 1.268 1 91 116 THR B C 1
ATOM 1962 O O . THR B 1 116 ? -4.742 -12.359 0.219 1 91 116 THR B O 1
ATOM 1965 N N . SER B 1 117 ? -4.18 -13.172 2.152 1 89.62 117 SER B N 1
ATOM 1966 C CA . SER B 1 117 ? -5.242 -14.172 2.199 1 89.62 117 SER B CA 1
ATOM 1967 C C . SER B 1 117 ? -5.699 -14.43 3.631 1 89.62 117 SER B C 1
ATOM 1969 O O . SER B 1 117 ? -4.926 -14.258 4.574 1 89.62 117 SER B O 1
ATOM 1971 N N . ASP B 1 118 ? -6.961 -14.734 3.795 1 87.62 118 ASP B N 1
ATOM 1972 C CA . ASP B 1 118 ? -7.488 -14.938 5.141 1 87.62 118 ASP B CA 1
ATOM 1973 C C . ASP B 1 118 ? -7.555 -16.422 5.48 1 87.62 118 ASP B C 1
ATOM 1975 O O . ASP B 1 118 ? -6.84 -17.234 4.891 1 87.62 118 ASP B O 1
ATOM 1979 N N . ASP B 1 119 ? -8.344 -16.719 6.531 1 88.31 119 ASP B N 1
ATOM 1980 C CA . ASP B 1 119 ? -8.414 -18.078 7.055 1 88.31 119 ASP B CA 1
ATOM 1981 C C . ASP B 1 119 ? -9.492 -18.891 6.332 1 88.31 119 ASP B C 1
ATOM 1983 O O . ASP B 1 119 ? -9.641 -20.094 6.582 1 88.31 119 ASP B O 1
ATOM 1987 N N . ASP B 1 120 ? -10.242 -18.312 5.445 1 85.31 120 ASP B N 1
ATOM 1988 C CA . ASP B 1 120 ? -11.289 -19.016 4.715 1 85.31 120 ASP B CA 1
ATOM 1989 C C . ASP B 1 120 ? -10.773 -19.547 3.375 1 85.31 120 ASP B C 1
ATOM 1991 O O . ASP B 1 120 ? -10.273 -18.766 2.555 1 85.31 120 ASP B O 1
ATOM 1995 N N . PRO B 1 121 ? -10.961 -20.781 3.213 1 83.81 121 PRO B N 1
ATOM 1996 C CA . PRO B 1 121 ? -10.484 -21.328 1.939 1 83.81 121 PRO B CA 1
ATOM 1997 C C . PRO B 1 121 ? -11.266 -20.797 0.741 1 83.81 121 PRO B C 1
ATOM 1999 O O . PRO B 1 121 ? -12.5 -20.812 0.744 1 83.81 121 PRO B O 1
ATOM 2002 N N . GLN B 1 122 ? -10.539 -20.188 -0.141 1 82.25 122 GLN B N 1
ATOM 2003 C CA . GLN B 1 122 ? -11.094 -19.734 -1.411 1 82.25 122 GLN B CA 1
ATOM 2004 C C . GLN B 1 122 ? -10.297 -20.281 -2.59 1 82.25 122 GLN B C 1
ATOM 2006 O O . GLN B 1 122 ? -9.172 -20.766 -2.416 1 82.25 122 GLN B O 1
ATOM 2011 N N . GLY B 1 123 ? -11.023 -20.266 -3.686 1 78.25 123 GLY B N 1
ATOM 2012 C CA . GLY B 1 123 ? -10.312 -20.672 -4.887 1 78.25 123 GLY B CA 1
ATOM 2013 C C . GLY B 1 123 ? -9.32 -19.641 -5.379 1 78.25 123 GLY B C 1
ATOM 2014 O O . GLY B 1 123 ? -9.516 -18.438 -5.176 1 78.25 123 GLY B O 1
ATOM 2015 N N . GLY B 1 124 ? -8.203 -20.188 -5.934 1 85.56 124 GLY B N 1
ATOM 2016 C CA . GLY B 1 124 ? -7.273 -19.281 -6.586 1 85.56 124 GLY B CA 1
ATOM 2017 C C . GLY B 1 124 ? -5.895 -19.891 -6.781 1 85.56 124 GLY B C 1
ATOM 2018 O O . GLY B 1 124 ? -5.371 -20.562 -5.891 1 85.56 124 GLY B O 1
ATOM 2019 N N . ARG B 1 125 ? -5.375 -19.594 -7.926 1 85.31 125 ARG B N 1
ATOM 2020 C CA . ARG B 1 125 ? -4.016 -20.031 -8.219 1 85.31 125 ARG B CA 1
ATOM 2021 C C . ARG B 1 125 ? -3 -18.953 -7.863 1 85.31 125 ARG B C 1
ATOM 2023 O O . ARG B 1 125 ? -1.793 -19.219 -7.852 1 85.31 125 ARG B O 1
ATOM 2030 N N . GLY B 1 126 ? -3.477 -17.812 -7.559 1 91 126 GLY B N 1
ATOM 2031 C CA . GLY B 1 126 ? -2.578 -16.688 -7.332 1 91 126 GLY B CA 1
ATOM 2032 C C . GLY B 1 126 ? -2.404 -15.805 -8.555 1 91 126 GLY B C 1
ATOM 2033 O O . GLY B 1 126 ? -3.369 -15.531 -9.273 1 91 126 GLY B O 1
ATOM 2034 N N . PHE B 1 127 ? -1.211 -15.297 -8.664 1 92.31 127 PHE B N 1
ATOM 2035 C CA . PHE B 1 127 ? -1.019 -14.43 -9.82 1 92.31 127 PHE B CA 1
ATOM 2036 C C . PHE B 1 127 ? 0.417 -14.508 -10.32 1 92.31 127 PHE B C 1
ATOM 2038 O O . PHE B 1 127 ? 1.324 -14.875 -9.578 1 92.31 127 PHE B O 1
ATOM 2045 N N . ARG B 1 128 ? 0.529 -14.289 -11.531 1 93 128 ARG B N 1
ATOM 2046 C CA . ARG B 1 128 ? 1.773 -14.016 -12.25 1 93 128 ARG B CA 1
ATOM 2047 C C . ARG B 1 128 ? 1.633 -12.797 -13.148 1 93 128 ARG B C 1
ATOM 2049 O O . ARG B 1 128 ? 0.898 -12.836 -14.141 1 93 128 ARG B O 1
ATOM 2056 N N . LEU B 1 129 ? 2.352 -11.703 -12.82 1 95.5 129 LEU B N 1
ATOM 2057 C CA . LEU B 1 129 ? 2.221 -10.422 -13.5 1 95.5 129 LEU B CA 1
ATOM 2058 C C . LEU B 1 129 ? 3.578 -9.922 -13.984 1 95.5 129 LEU B C 1
ATOM 2060 O O . LEU B 1 129 ? 4.605 -10.203 -13.359 1 95.5 129 LEU B O 1
ATOM 2064 N N . ASN B 1 130 ? 3.471 -9.188 -15.008 1 97.19 130 ASN B N 1
ATOM 2065 C CA . ASN B 1 130 ? 4.633 -8.391 -15.383 1 97.19 130 ASN B CA 1
ATOM 2066 C C . ASN B 1 130 ? 4.66 -7.055 -14.648 1 97.19 130 ASN B C 1
ATOM 2068 O O . ASN B 1 130 ? 3.613 -6.438 -14.438 1 97.19 130 ASN B O 1
ATOM 2072 N N . PHE B 1 131 ? 5.875 -6.68 -14.312 1 97.75 131 PHE B N 1
ATOM 2073 C CA . PHE B 1 131 ? 6.027 -5.293 -13.898 1 97.75 131 PHE B CA 1
ATOM 2074 C C . PHE B 1 131 ? 7.059 -4.578 -14.766 1 97.75 131 PHE B C 1
ATOM 2076 O O . PHE B 1 131 ? 7.996 -5.203 -15.266 1 97.75 131 PHE B O 1
ATOM 2083 N N . LEU B 1 132 ? 6.75 -3.303 -14.953 1 98.25 132 LEU B N 1
ATOM 2084 C CA . LEU B 1 132 ? 7.609 -2.41 -15.719 1 98.25 132 LEU B CA 1
ATOM 2085 C C . LEU B 1 132 ? 7.715 -1.044 -15.047 1 98.25 132 LEU B C 1
ATOM 2087 O O . LEU B 1 132 ? 6.711 -0.354 -14.875 1 98.25 132 LEU B O 1
ATOM 2091 N N . GLN B 1 133 ? 8.969 -0.711 -14.656 1 97.62 133 GLN B N 1
ATOM 2092 C CA . GLN B 1 133 ? 9.141 0.64 -14.133 1 97.62 133 GLN B CA 1
ATOM 2093 C C . GLN B 1 133 ? 9.055 1.677 -15.25 1 97.62 133 GLN B C 1
ATOM 2095 O O . GLN B 1 133 ? 9.594 1.473 -16.328 1 97.62 133 GLN B O 1
ATOM 2100 N N . MET B 1 134 ? 8.328 2.678 -14.922 1 97.31 134 MET B N 1
ATOM 2101 C CA . MET B 1 134 ? 8.109 3.734 -15.906 1 97.31 134 MET B CA 1
ATOM 2102 C C . MET B 1 134 ? 8.961 4.961 -15.586 1 97.31 134 MET B C 1
ATOM 2104 O O . MET B 1 134 ? 9.062 5.359 -14.422 1 97.31 134 MET B O 1
ATOM 2108 N N . PRO B 1 135 ? 9.602 5.531 -16.609 1 96.31 135 PRO B N 1
ATOM 2109 C CA . PRO B 1 135 ? 10.414 6.727 -16.375 1 96.31 135 PRO B CA 1
ATOM 2110 C C . PRO B 1 135 ? 9.586 7.906 -15.867 1 96.31 135 PRO B C 1
ATOM 2112 O O . PRO B 1 135 ? 8.383 7.984 -16.141 1 96.31 135 PRO B O 1
ATOM 2115 N N . CYS B 1 136 ? 10.336 8.773 -15.164 1 92.56 136 CYS B N 1
ATOM 2116 C CA . CYS B 1 136 ? 9.68 9.992 -14.711 1 92.56 136 CYS B CA 1
ATOM 2117 C C . CYS B 1 136 ? 9.312 10.891 -15.883 1 92.56 136 CYS B C 1
ATOM 2119 O O . CYS B 1 136 ? 10.078 11.008 -16.844 1 92.56 136 CYS B O 1
ATOM 2121 N N . ARG B 1 137 ? 8.031 11.172 -15.914 1 77.12 137 ARG B N 1
ATOM 2122 C CA . ARG B 1 137 ? 7.66 12.086 -16.984 1 77.12 137 ARG B CA 1
ATOM 2123 C C . ARG B 1 137 ? 8.359 13.43 -16.828 1 77.12 137 ARG B C 1
ATOM 2125 O O . ARG B 1 137 ? 8.57 13.891 -15.703 1 77.12 137 ARG B O 1
ATOM 2132 N N . GLN B 1 138 ? 9.078 13.859 -17.875 1 56.75 138 GLN B N 1
ATOM 2133 C CA . GLN B 1 138 ? 9.727 15.164 -17.938 1 56.75 138 GLN B CA 1
ATOM 2134 C C . GLN B 1 138 ? 8.719 16.297 -17.781 1 56.75 138 GLN B C 1
ATOM 2136 O O . GLN B 1 138 ? 7.551 16.141 -18.141 1 56.75 138 GLN B O 1
#